Protein AF-A0A922M300-F1 (afdb_monomer)

Mean predicted aligned error: 10.82 Å

Sequence (251 aa):
MLSLMLELRGGGAGGGAGGEAYGALLPCVVAPALWERPANVRPLVRLLCAFVAHRTQLVLDSGRLNAILGVFQKLIASKTNDHEGFYLMQTMLYKFGNMFGMYVERVLVPDLQRVGGALERRAAAAGCVRLLAHCPRMLSGDLAPLWPRLLQALISLFELPTDESTLPDDHFIEVDDTPGYQAQYAQLVCAKGAAGDPLAGIEDPVAFLATSLGSLASRAPGVLPQRLAALDEPHRQALQHYLNTYSVQIC

pLDDT: mean 79.65, std 16.47, range [34.91, 96.12]

Organism: Spodoptera exigua (NCBI:txid7107)

Structure (mmCIF, N/CA/C/O backbone):
data_AF-A0A922M300-F1
#
_entry.id   AF-A0A922M300-F1
#
loop_
_atom_site.group_PDB
_atom_site.id
_atom_site.type_symbol
_atom_site.label_atom_id
_atom_site.label_alt_id
_atom_site.label_comp_id
_atom_site.label_asym_id
_atom_site.label_entity_id
_atom_site.label_seq_id
_atom_site.pdbx_PDB_ins_code
_atom_site.Cartn_x
_atom_site.Cartn_y
_atom_site.Cartn_z
_atom_site.occupancy
_atom_site.B_iso_or_equiv
_atom_site.auth_seq_id
_atom_site.auth_comp_id
_atom_site.auth_asym_id
_atom_site.auth_atom_id
_atom_site.pdbx_PDB_model_num
ATOM 1 N N . MET A 1 1 ? 6.961 -0.268 -29.586 1.00 52.94 1 MET A N 1
ATOM 2 C CA . MET A 1 1 ? 6.851 -1.379 -30.561 1.00 52.94 1 MET A CA 1
ATOM 3 C C . MET A 1 1 ? 7.010 -2.744 -29.889 1.00 52.94 1 MET A C 1
ATOM 5 O O . MET A 1 1 ? 6.160 -3.593 -30.100 1.00 52.94 1 MET A O 1
ATOM 9 N N . LEU A 1 2 ? 8.013 -2.940 -29.021 1.00 50.44 2 LEU A N 1
ATOM 10 C CA . LEU A 1 2 ? 8.214 -4.201 -28.282 1.00 50.44 2 LEU A CA 1
ATOM 11 C C . LEU A 1 2 ? 7.091 -4.536 -27.277 1.00 50.44 2 LEU A C 1
ATOM 13 O O . LEU A 1 2 ? 6.656 -5.681 -27.223 1.00 50.44 2 LEU A O 1
ATOM 17 N N . SER A 1 3 ? 6.568 -3.545 -26.546 1.00 53.94 3 SER A N 1
ATOM 18 C CA . SER A 1 3 ? 5.405 -3.728 -25.656 1.00 53.94 3 SER A CA 1
ATOM 19 C C . SER A 1 3 ? 4.155 -4.183 -26.419 1.00 53.94 3 SER A C 1
ATOM 21 O O . SER A 1 3 ? 3.521 -5.162 -26.043 1.00 53.94 3 SER A O 1
ATOM 23 N N . LEU A 1 4 ? 3.871 -3.535 -27.553 1.00 56.47 4 LEU A N 1
ATOM 24 C CA . LEU A 1 4 ? 2.751 -3.868 -28.435 1.00 56.47 4 LEU A CA 1
ATOM 25 C C . LEU A 1 4 ? 2.875 -5.291 -29.013 1.00 56.47 4 LEU A C 1
ATOM 27 O O . LEU A 1 4 ? 1.884 -6.001 -29.129 1.00 56.47 4 LEU A O 1
ATOM 31 N N . MET A 1 5 ? 4.089 -5.739 -29.352 1.00 57.31 5 MET A N 1
ATOM 32 C CA . MET A 1 5 ? 4.309 -7.110 -29.833 1.00 57.31 5 MET A CA 1
ATOM 33 C C . MET A 1 5 ? 4.126 -8.171 -28.739 1.00 57.31 5 MET A C 1
ATOM 35 O O . MET A 1 5 ? 3.664 -9.272 -29.038 1.00 57.31 5 MET A O 1
ATOM 39 N N . LEU A 1 6 ? 4.442 -7.850 -27.479 1.00 58.12 6 LEU A N 1
ATOM 40 C CA . LEU A 1 6 ? 4.139 -8.717 -26.336 1.00 58.12 6 LEU A CA 1
ATOM 41 C C . LEU A 1 6 ? 2.630 -8.787 -26.057 1.00 58.12 6 LEU A C 1
ATOM 43 O O . LEU A 1 6 ? 2.115 -9.880 -25.828 1.00 58.12 6 LEU A O 1
ATOM 47 N N . GLU A 1 7 ? 1.922 -7.659 -26.141 1.00 58.16 7 GLU A N 1
ATOM 48 C CA . GLU A 1 7 ? 0.460 -7.576 -25.987 1.00 58.16 7 GLU A CA 1
ATOM 49 C C . GLU A 1 7 ? -0.273 -8.365 -27.087 1.00 58.16 7 GLU A C 1
ATOM 51 O O . GLU A 1 7 ? -1.098 -9.229 -26.793 1.00 58.16 7 GLU A O 1
ATOM 56 N N . LEU A 1 8 ? 0.096 -8.162 -28.358 1.00 52.97 8 LEU A N 1
ATOM 57 C CA . LEU A 1 8 ? -0.515 -8.850 -29.504 1.00 52.97 8 LEU A CA 1
ATOM 58 C C . LEU A 1 8 ? -0.274 -10.369 -29.501 1.00 52.97 8 LEU A C 1
ATOM 60 O 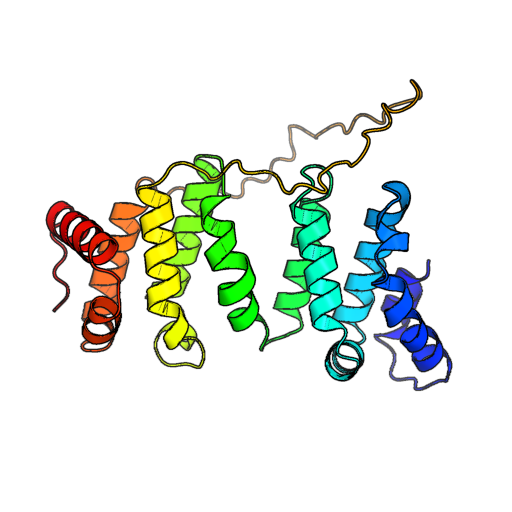O . LEU A 1 8 ? -1.064 -11.117 -30.074 1.00 52.97 8 LEU A O 1
ATOM 64 N N . ARG A 1 9 ? 0.793 -10.847 -28.847 1.00 54.56 9 ARG A N 1
ATOM 65 C CA . ARG A 1 9 ? 1.145 -12.277 -28.790 1.00 54.56 9 ARG A CA 1
ATOM 66 C C . ARG A 1 9 ? 0.828 -12.947 -27.451 1.00 54.56 9 ARG A C 1
ATOM 68 O O . ARG A 1 9 ? 1.029 -14.150 -27.313 1.00 54.56 9 ARG A O 1
ATOM 75 N N . GLY A 1 10 ? 0.320 -12.199 -26.473 1.00 49.19 10 GLY A N 1
ATOM 76 C CA . GLY A 1 10 ? -0.219 -12.737 -25.223 1.00 49.19 10 GLY A CA 1
ATOM 77 C C . GLY A 1 10 ? -1.622 -13.338 -25.371 1.00 49.19 10 GLY A C 1
ATOM 78 O O . GLY A 1 10 ? -1.980 -14.214 -24.593 1.00 49.19 10 GLY A O 1
ATOM 79 N N . GLY A 1 11 ? -2.386 -12.912 -26.385 1.00 44.03 11 GLY A N 1
ATOM 80 C CA . GLY A 1 11 ? -3.731 -13.429 -26.680 1.00 44.03 11 GLY A CA 1
ATOM 81 C C . GLY A 1 11 ? -3.780 -14.646 -27.613 1.00 44.03 11 GLY A C 1
ATOM 82 O O . GLY A 1 11 ? -4.834 -15.256 -27.761 1.00 44.03 11 GLY A O 1
ATOM 83 N N . GLY A 1 12 ? -2.663 -15.015 -28.247 1.00 39.47 12 GLY A N 1
ATOM 84 C CA . GLY A 1 12 ? -2.594 -16.137 -29.183 1.00 39.47 12 GLY A CA 1
ATOM 85 C C . GLY A 1 12 ? -1.926 -17.356 -28.560 1.00 39.47 12 GLY A C 1
ATOM 86 O O . GLY A 1 12 ? -0.728 -17.327 -28.281 1.00 39.47 12 GLY A O 1
ATOM 87 N N . ALA A 1 13 ? -2.682 -18.443 -28.397 1.00 41.72 13 ALA A N 1
ATOM 88 C CA . ALA A 1 13 ? -2.146 -19.780 -28.163 1.00 41.72 13 ALA A CA 1
ATOM 89 C C . ALA A 1 13 ? -1.242 -20.180 -29.346 1.00 41.72 13 ALA A C 1
ATOM 91 O O . ALA A 1 13 ? -1.697 -20.697 -30.360 1.00 41.72 13 ALA A O 1
ATOM 92 N N . GLY A 1 14 ? 0.046 -19.866 -29.244 1.00 39.09 14 GLY A N 1
ATOM 93 C CA . GLY A 1 14 ? 1.037 -20.133 -30.277 1.00 39.09 14 GLY A CA 1
ATOM 94 C C . GLY A 1 14 ? 2.426 -20.157 -29.666 1.00 39.09 14 GLY A C 1
ATOM 95 O O . GLY A 1 14 ? 3.149 -19.159 -29.714 1.00 39.09 14 GLY A O 1
ATOM 96 N N . GLY A 1 15 ? 2.774 -21.295 -29.061 1.00 45.69 15 GLY A N 1
ATOM 97 C CA . GLY A 1 15 ? 4.131 -21.596 -28.620 1.00 45.69 15 GLY A CA 1
ATOM 98 C C . GLY A 1 15 ? 5.094 -21.496 -29.800 1.00 45.69 15 GLY A C 1
ATOM 99 O O . GLY A 1 15 ? 4.942 -22.181 -30.806 1.00 45.69 15 GLY A O 1
ATOM 100 N N . GLY A 1 16 ? 6.063 -20.595 -29.699 1.00 39.44 16 GLY A N 1
ATOM 101 C CA . GLY A 1 16 ? 7.100 -20.416 -30.703 1.00 39.44 16 GLY A CA 1
ATOM 102 C C . GLY A 1 16 ? 8.255 -19.635 -30.100 1.00 39.44 16 GLY A C 1
ATOM 103 O O . GLY A 1 16 ? 8.020 -18.673 -29.369 1.00 39.44 16 GLY A O 1
ATOM 104 N N . ALA A 1 17 ? 9.478 -20.053 -30.428 1.00 46.59 17 ALA A N 1
ATOM 105 C CA . ALA A 1 17 ? 10.785 -19.616 -29.915 1.00 46.59 17 ALA A CA 1
ATOM 106 C C . ALA A 1 17 ? 10.980 -18.101 -29.653 1.00 46.59 17 ALA A C 1
ATOM 108 O O . ALA A 1 17 ? 11.825 -17.710 -28.854 1.00 46.59 17 ALA A O 1
ATOM 109 N N . GLY A 1 18 ? 10.170 -17.225 -30.258 1.00 47.56 18 GLY A N 1
ATOM 110 C CA . GLY A 1 18 ? 10.143 -15.798 -29.927 1.00 47.56 18 GLY A CA 1
ATOM 111 C C . GLY A 1 18 ? 9.709 -15.498 -28.484 1.00 47.56 18 GLY A C 1
ATOM 112 O O . GLY A 1 18 ? 10.220 -14.559 -27.886 1.00 47.56 18 GLY A O 1
ATOM 113 N N . GLY A 1 19 ? 8.812 -16.294 -27.889 1.00 54.34 19 GLY A N 1
ATOM 114 C CA . GLY A 1 19 ? 8.364 -16.100 -26.502 1.00 54.34 19 GLY A CA 1
ATOM 115 C C . GLY A 1 19 ? 9.483 -16.266 -25.467 1.00 54.34 19 GLY A C 1
ATOM 116 O O . GLY A 1 19 ? 9.525 -15.506 -24.500 1.00 54.34 19 GLY A O 1
ATOM 117 N N . GLU A 1 20 ? 10.404 -17.200 -25.709 1.00 59.34 20 GLU A N 1
ATOM 118 C CA . GLU A 1 20 ? 11.588 -17.442 -24.873 1.00 59.34 20 GLU A CA 1
ATOM 119 C C . GLU A 1 20 ? 12.662 -16.368 -25.087 1.00 59.34 20 GLU A C 1
ATOM 121 O O . GLU A 1 20 ? 13.233 -15.869 -24.117 1.00 59.34 20 GLU A O 1
ATOM 126 N N . ALA A 1 21 ? 12.865 -15.926 -26.335 1.00 65.69 21 ALA A N 1
ATOM 127 C CA . ALA A 1 21 ? 13.803 -14.849 -26.660 1.00 65.69 21 ALA A CA 1
ATOM 128 C C . ALA A 1 21 ? 13.445 -13.524 -25.959 1.00 65.69 21 ALA A C 1
ATOM 130 O O . ALA A 1 21 ? 14.326 -12.835 -25.449 1.00 65.69 21 ALA A O 1
ATOM 131 N N . TYR A 1 22 ? 12.153 -13.181 -25.866 1.00 65.25 22 TYR A N 1
ATOM 132 C CA . TYR A 1 22 ? 11.712 -12.019 -25.084 1.00 65.25 22 TYR A CA 1
ATOM 133 C C . TYR A 1 22 ? 11.829 -12.248 -23.572 1.00 65.25 22 TYR A C 1
ATOM 135 O O . TYR A 1 22 ? 12.109 -11.303 -22.839 1.00 65.25 22 TYR A O 1
ATOM 143 N N . GLY A 1 23 ? 11.670 -13.488 -23.099 1.00 70.75 23 GLY A N 1
ATOM 144 C CA . GLY A 1 23 ? 11.914 -13.854 -21.701 1.00 70.75 23 GLY A CA 1
ATOM 145 C C . GLY A 1 23 ? 13.342 -13.542 -21.241 1.00 70.75 23 GLY A C 1
ATOM 146 O O . GLY A 1 23 ? 13.536 -13.037 -20.135 1.00 70.75 23 GLY A O 1
ATOM 147 N N . ALA A 1 24 ? 14.328 -13.737 -22.122 1.00 79.75 24 ALA A N 1
ATOM 148 C CA . ALA A 1 24 ? 15.734 -13.422 -21.859 1.00 79.75 24 ALA A CA 1
ATOM 149 C C . ALA A 1 24 ? 16.018 -11.920 -21.666 1.00 79.75 24 ALA A C 1
ATOM 151 O O . ALA A 1 24 ? 17.060 -11.562 -21.121 1.00 79.75 24 ALA A O 1
ATOM 152 N N . LEU A 1 25 ? 15.101 -11.031 -22.068 1.00 83.12 25 LEU A N 1
ATOM 153 C CA . LEU A 1 25 ? 15.260 -9.586 -21.885 1.00 83.12 25 LEU A CA 1
ATOM 154 C C . LEU A 1 25 ? 14.896 -9.122 -20.473 1.00 83.12 25 LEU A C 1
ATOM 156 O O . LEU A 1 25 ? 15.344 -8.053 -20.062 1.00 83.12 25 LEU A O 1
ATOM 160 N N . LEU A 1 26 ? 14.106 -9.894 -19.718 1.00 84.00 26 LEU A N 1
ATOM 161 C CA . LEU A 1 26 ? 13.618 -9.475 -18.402 1.00 84.00 26 LEU A CA 1
ATOM 162 C C . LEU A 1 26 ? 14.753 -9.087 -17.427 1.00 84.00 26 LEU A C 1
ATOM 164 O O . LEU A 1 26 ? 14.642 -8.023 -16.817 1.00 84.00 26 LEU A O 1
ATOM 168 N N . PRO A 1 27 ? 15.862 -9.852 -17.302 1.00 85.19 27 PRO A N 1
ATOM 169 C CA . PRO A 1 27 ? 17.017 -9.448 -16.497 1.00 85.19 27 PRO A CA 1
ATOM 170 C C . PRO A 1 27 ? 17.607 -8.092 -16.887 1.00 85.19 27 PRO A C 1
ATOM 172 O O . PRO A 1 27 ? 18.021 -7.334 -16.015 1.00 85.19 27 PRO A O 1
ATOM 175 N N . CYS A 1 28 ? 17.642 -7.783 -18.184 1.00 85.94 28 CYS A N 1
ATOM 176 C CA . CYS A 1 28 ? 18.169 -6.520 -18.684 1.00 85.94 28 CYS A CA 1
ATOM 177 C C . CYS A 1 28 ? 17.209 -5.369 -18.381 1.00 85.94 28 CYS A C 1
ATOM 179 O O . CYS A 1 28 ? 17.656 -4.319 -17.942 1.00 85.94 28 CYS A O 1
ATOM 181 N N . VAL A 1 29 ? 15.899 -5.569 -18.557 1.00 86.75 29 VAL A N 1
ATOM 182 C CA . VAL A 1 29 ? 14.873 -4.530 -18.350 1.00 86.75 29 VAL A CA 1
ATOM 183 C C . VAL A 1 29 ? 14.845 -4.022 -16.906 1.00 86.75 29 VAL A C 1
ATOM 185 O O . VAL A 1 29 ? 14.597 -2.841 -16.681 1.00 86.75 29 VAL A O 1
ATOM 188 N N . VAL A 1 30 ? 15.133 -4.880 -15.924 1.00 87.25 30 VAL A N 1
ATOM 189 C CA . VAL A 1 30 ? 15.193 -4.487 -14.503 1.00 87.25 30 VAL A CA 1
ATOM 190 C C . VAL A 1 30 ? 16.578 -3.997 -14.058 1.00 87.25 30 VAL A C 1
ATOM 192 O O . VAL A 1 30 ? 16.765 -3.695 -12.882 1.00 87.25 30 VAL A O 1
ATOM 195 N N . ALA A 1 31 ? 17.565 -3.935 -14.957 1.00 87.56 31 ALA A N 1
ATOM 196 C CA . ALA A 1 31 ? 18.914 -3.501 -14.611 1.00 87.56 31 ALA A CA 1
ATOM 197 C C . ALA A 1 31 ? 18.940 -1.989 -14.310 1.00 87.56 31 ALA A C 1
ATOM 199 O O . ALA A 1 31 ? 18.502 -1.214 -15.166 1.00 87.56 31 ALA A O 1
ATOM 200 N N . PRO A 1 32 ? 19.502 -1.542 -13.166 1.00 84.69 32 PRO A N 1
ATOM 201 C CA . PRO A 1 32 ? 19.464 -0.136 -12.743 1.00 84.69 32 PRO A CA 1
ATOM 202 C C . PRO A 1 32 ? 19.951 0.856 -13.806 1.00 84.69 32 PRO A C 1
ATOM 204 O O . PRO A 1 32 ? 19.317 1.883 -14.022 1.00 84.69 32 PRO A O 1
ATOM 207 N N . ALA A 1 33 ? 20.995 0.487 -14.556 1.00 86.19 33 ALA A N 1
ATOM 208 C CA . ALA A 1 33 ? 21.595 1.317 -15.601 1.00 86.19 33 ALA A CA 1
ATOM 209 C C . ALA A 1 33 ? 20.607 1.787 -16.688 1.00 86.19 33 ALA A C 1
ATOM 211 O O . ALA A 1 33 ? 20.797 2.848 -17.281 1.00 86.19 33 ALA A O 1
ATOM 212 N N . LEU A 1 34 ? 19.543 1.023 -16.970 1.00 85.50 34 LEU A N 1
ATOM 213 C CA . LEU A 1 34 ? 18.539 1.422 -17.963 1.00 85.50 34 LEU A CA 1
ATOM 214 C C . LEU A 1 34 ? 17.586 2.512 -17.455 1.00 85.50 34 LEU A C 1
ATOM 216 O O . LEU A 1 34 ? 16.996 3.222 -18.274 1.00 85.50 34 LEU A O 1
ATOM 220 N N . TRP A 1 35 ? 17.474 2.658 -16.133 1.00 86.81 35 TRP A N 1
ATOM 221 C CA . TRP A 1 35 ? 16.559 3.565 -15.437 1.00 86.81 35 TRP A CA 1
ATOM 222 C C . TRP A 1 35 ? 17.196 4.909 -15.068 1.00 86.81 35 TRP A C 1
ATOM 224 O O . TRP A 1 35 ? 16.547 5.723 -14.421 1.00 86.81 35 TRP A O 1
ATOM 234 N N . GLU A 1 36 ? 18.442 5.160 -15.479 1.00 84.44 36 GLU A N 1
ATOM 235 C CA . GLU A 1 36 ? 19.113 6.450 -15.250 1.00 84.44 36 GLU A CA 1
ATOM 236 C C . GLU A 1 36 ? 18.685 7.541 -16.236 1.00 84.44 36 GLU A C 1
ATOM 238 O O . GLU A 1 36 ? 18.828 8.726 -15.962 1.00 84.44 36 GLU A O 1
ATOM 243 N N . ARG A 1 37 ? 18.162 7.167 -17.412 1.00 83.81 37 ARG A N 1
ATOM 244 C CA . ARG A 1 37 ? 17.763 8.142 -18.439 1.00 83.81 37 ARG A CA 1
ATOM 245 C C . ARG A 1 37 ? 16.251 8.392 -18.366 1.00 83.81 37 ARG A C 1
ATOM 247 O O . ARG A 1 37 ? 15.504 7.452 -18.647 1.00 83.81 37 ARG A O 1
ATOM 254 N N . PRO A 1 38 ? 15.778 9.631 -18.116 1.00 82.06 38 PRO A N 1
ATOM 255 C CA . PRO A 1 38 ? 14.344 9.936 -18.032 1.00 82.06 38 PRO A CA 1
ATOM 256 C C . PRO A 1 38 ? 13.553 9.495 -19.275 1.00 82.06 38 PRO A C 1
ATOM 258 O O . PRO A 1 38 ? 12.474 8.918 -19.167 1.00 82.06 38 PRO A O 1
ATOM 261 N N . ALA A 1 39 ? 14.134 9.658 -20.470 1.00 84.06 39 ALA A N 1
ATOM 262 C CA . ALA A 1 39 ? 13.518 9.250 -21.738 1.00 84.06 39 ALA A CA 1
ATOM 263 C C . ALA A 1 39 ? 13.211 7.740 -21.835 1.00 84.06 39 ALA A C 1
ATOM 265 O O . ALA A 1 39 ? 12.358 7.326 -22.624 1.00 84.06 39 ALA A O 1
ATOM 266 N N . ASN A 1 40 ? 13.888 6.909 -21.038 1.00 86.88 40 ASN A N 1
ATOM 267 C CA . ASN A 1 40 ? 13.665 5.468 -21.017 1.00 86.88 40 ASN A CA 1
ATOM 268 C C . ASN A 1 40 ? 12.514 5.057 -20.090 1.00 86.88 40 ASN A C 1
ATOM 270 O O . ASN A 1 40 ? 11.954 3.980 -20.291 1.00 86.88 40 ASN A O 1
ATOM 274 N N . VAL A 1 41 ? 12.148 5.886 -19.105 1.00 87.69 41 VAL A N 1
ATOM 275 C CA . VAL A 1 41 ? 11.253 5.510 -18.000 1.00 87.69 41 VAL A CA 1
ATOM 276 C C . VAL A 1 41 ? 9.910 4.998 -18.518 1.00 87.69 41 VAL A C 1
ATOM 278 O O . VAL A 1 41 ? 9.594 3.820 -18.363 1.00 87.69 41 VAL A O 1
ATOM 281 N N . ARG A 1 42 ? 9.144 5.833 -19.227 1.00 87.19 42 ARG A N 1
ATOM 282 C CA . ARG A 1 42 ? 7.812 5.461 -19.733 1.00 87.19 42 ARG A CA 1
ATOM 283 C C . ARG A 1 42 ? 7.828 4.232 -20.664 1.00 87.19 42 ARG A C 1
ATOM 285 O O . ARG A 1 42 ? 7.010 3.328 -20.475 1.00 87.19 42 ARG A O 1
ATOM 292 N N . PRO A 1 43 ? 8.721 4.126 -21.670 1.00 87.12 43 PRO A N 1
ATOM 293 C CA . PRO A 1 43 ? 8.819 2.919 -22.494 1.00 87.12 43 PRO A CA 1
ATOM 294 C C . PRO A 1 43 ? 9.146 1.644 -21.704 1.00 87.12 43 PRO A C 1
ATOM 296 O O . PRO A 1 43 ? 8.558 0.595 -21.986 1.00 87.12 43 PRO A O 1
ATOM 299 N N . LEU A 1 44 ? 10.056 1.723 -20.727 1.00 90.19 44 LEU A N 1
ATOM 300 C CA . LEU A 1 44 ? 10.450 0.581 -19.899 1.00 90.19 44 LEU A CA 1
ATOM 301 C C . LEU A 1 44 ? 9.334 0.157 -18.948 1.00 90.19 44 LEU A C 1
ATOM 303 O O . LEU A 1 44 ? 9.073 -1.038 -18.839 1.00 90.19 44 LEU A O 1
ATOM 307 N N . VAL A 1 45 ? 8.621 1.104 -18.336 1.00 92.38 45 VAL A N 1
ATOM 308 C CA . VAL A 1 45 ? 7.453 0.821 -17.485 1.00 92.38 45 VAL A CA 1
ATOM 309 C C . VAL A 1 45 ? 6.392 0.084 -18.285 1.00 92.38 45 VAL A C 1
ATOM 311 O O . VAL A 1 45 ? 5.940 -0.982 -17.876 1.00 92.38 45 VAL A O 1
ATOM 314 N N . ARG A 1 46 ? 6.052 0.573 -19.483 1.00 89.19 46 ARG A N 1
ATOM 315 C CA . ARG A 1 46 ? 5.087 -0.108 -20.360 1.00 89.19 46 ARG A CA 1
ATOM 316 C C . ARG A 1 46 ? 5.529 -1.521 -20.725 1.00 89.19 46 ARG A C 1
ATOM 318 O O . ARG A 1 46 ? 4.702 -2.429 -20.757 1.00 89.19 46 ARG A O 1
ATOM 325 N N . LEU A 1 47 ? 6.817 -1.718 -21.004 1.00 88.44 47 LEU A N 1
ATOM 326 C CA . LEU A 1 47 ? 7.368 -3.040 -21.291 1.00 88.44 47 LEU A CA 1
ATOM 327 C C . LEU A 1 47 ? 7.285 -3.963 -20.067 1.00 88.44 47 LEU A C 1
ATOM 329 O O . LEU A 1 47 ? 6.882 -5.118 -20.197 1.00 88.44 47 LEU A O 1
ATOM 333 N N . LEU A 1 48 ? 7.614 -3.456 -18.881 1.00 90.44 48 LEU A N 1
ATOM 334 C CA . LEU A 1 48 ? 7.575 -4.211 -17.633 1.00 90.44 48 LEU A CA 1
ATOM 335 C C . LEU A 1 48 ? 6.140 -4.590 -17.247 1.00 90.44 48 LEU A C 1
ATOM 337 O O . LEU A 1 48 ? 5.882 -5.747 -16.917 1.00 90.44 48 LEU A O 1
ATOM 341 N N . CYS A 1 49 ? 5.185 -3.670 -17.404 1.00 89.81 49 CYS A N 1
ATOM 342 C CA . CYS A 1 49 ? 3.757 -3.955 -17.269 1.00 89.81 49 CYS A CA 1
ATOM 343 C C . CYS A 1 49 ? 3.301 -5.035 -18.259 1.00 89.81 49 CYS A C 1
ATOM 345 O O . CYS A 1 49 ? 2.555 -5.934 -17.875 1.00 89.81 49 CYS A O 1
ATOM 347 N N . ALA A 1 50 ? 3.780 -5.013 -19.509 1.00 86.94 50 ALA A N 1
ATOM 348 C CA . ALA A 1 50 ? 3.459 -6.052 -20.486 1.00 86.94 50 ALA A CA 1
ATOM 349 C C . ALA A 1 50 ? 3.989 -7.435 -20.058 1.00 86.94 50 ALA A C 1
ATOM 351 O O . ALA A 1 50 ? 3.258 -8.421 -20.189 1.00 86.94 50 ALA A O 1
ATOM 352 N N . PHE A 1 51 ? 5.200 -7.512 -19.488 1.00 88.50 51 PHE A N 1
ATOM 353 C CA . PHE A 1 51 ? 5.733 -8.745 -18.893 1.00 88.50 51 PHE A CA 1
ATOM 354 C C . PHE A 1 51 ? 4.876 -9.232 -17.721 1.00 88.50 51 PHE A C 1
ATOM 356 O O . PHE A 1 51 ? 4.474 -10.393 -17.703 1.00 88.50 51 PHE A O 1
ATOM 363 N N . VAL A 1 52 ? 4.535 -8.352 -16.779 1.00 89.50 52 VAL A N 1
ATOM 364 C CA . VAL A 1 52 ? 3.676 -8.690 -15.631 1.00 89.50 52 VAL A CA 1
ATOM 365 C C . VAL A 1 52 ? 2.301 -9.189 -16.095 1.00 89.50 52 VAL A C 1
ATOM 367 O O . VAL A 1 52 ? 1.789 -10.181 -15.571 1.00 89.50 52 VAL A O 1
ATOM 370 N N . ALA A 1 53 ? 1.722 -8.547 -17.111 1.00 87.62 53 ALA A N 1
ATOM 371 C CA . ALA A 1 53 ? 0.376 -8.836 -17.590 1.00 87.62 53 ALA A CA 1
ATOM 372 C C . ALA A 1 53 ? 0.253 -10.109 -18.440 1.00 87.62 53 ALA A C 1
ATOM 374 O O . ALA A 1 53 ? -0.783 -10.772 -18.354 1.00 87.62 53 ALA A O 1
ATOM 375 N N . HIS A 1 54 ? 1.273 -10.438 -19.241 1.00 85.19 54 HIS A N 1
ATOM 376 C CA . HIS A 1 54 ? 1.211 -11.510 -20.250 1.00 85.19 54 HIS A CA 1
ATOM 377 C C . HIS A 1 54 ? 2.216 -12.649 -20.018 1.00 85.19 54 HIS A C 1
ATOM 379 O O . HIS A 1 54 ? 2.173 -13.668 -20.714 1.00 85.19 54 HIS A O 1
ATOM 385 N N . ARG A 1 55 ? 3.155 -12.486 -19.081 1.00 83.94 55 ARG A N 1
ATOM 386 C CA . ARG A 1 55 ? 4.219 -13.451 -18.748 1.00 83.94 55 ARG A CA 1
ATOM 387 C C . ARG A 1 55 ? 4.382 -13.591 -17.231 1.00 83.94 55 ARG A C 1
ATOM 389 O O . ARG A 1 55 ? 5.488 -13.727 -16.721 1.00 83.94 55 ARG A O 1
ATOM 396 N N . THR A 1 56 ? 3.259 -13.599 -16.518 1.00 83.38 56 THR A N 1
ATOM 397 C CA . THR A 1 56 ? 3.172 -13.669 -15.052 1.00 83.38 56 THR A CA 1
ATOM 398 C C . THR A 1 56 ? 3.996 -14.821 -14.462 1.00 83.38 56 THR A C 1
ATOM 400 O O . THR A 1 56 ? 4.778 -14.584 -13.550 1.00 83.38 56 THR A O 1
ATOM 403 N N . GLN A 1 57 ? 3.892 -16.037 -15.017 1.00 83.19 57 GLN A N 1
ATOM 404 C CA . GLN A 1 57 ? 4.644 -17.214 -14.542 1.00 83.19 57 GLN A CA 1
ATOM 405 C C . GLN A 1 57 ? 6.162 -17.022 -14.677 1.00 83.19 57 GLN A C 1
ATOM 407 O O . GLN A 1 57 ? 6.894 -17.212 -13.716 1.00 83.19 57 GLN A O 1
ATOM 412 N N . LEU A 1 58 ? 6.628 -16.504 -15.820 1.00 85.19 58 LEU A N 1
ATOM 413 C CA . LEU A 1 58 ? 8.048 -16.211 -16.035 1.00 85.19 58 LEU A CA 1
ATOM 414 C C . LEU A 1 58 ? 8.578 -15.194 -15.017 1.00 85.19 58 LEU A C 1
ATOM 416 O O . LEU A 1 58 ? 9.677 -15.357 -14.497 1.00 85.19 58 LEU A O 1
ATOM 420 N N . VAL A 1 59 ? 7.807 -14.147 -14.706 1.00 85.12 59 VAL A N 1
ATOM 421 C CA . VAL A 1 59 ? 8.217 -13.141 -13.713 1.00 85.12 59 VAL A CA 1
ATOM 422 C C . VAL A 1 59 ? 8.354 -13.759 -12.318 1.00 85.12 59 VAL A C 1
ATOM 424 O O . VAL A 1 59 ? 9.327 -13.456 -11.628 1.00 85.12 59 VAL A O 1
ATOM 427 N N . LEU A 1 60 ? 7.431 -14.642 -11.926 1.00 85.00 60 LEU A N 1
ATOM 428 C CA . LEU A 1 60 ? 7.470 -15.328 -10.632 1.00 85.00 60 LEU A CA 1
ATOM 429 C C . LEU A 1 60 ? 8.645 -16.315 -10.547 1.00 85.00 60 LEU A C 1
ATOM 431 O O . LEU A 1 60 ? 9.428 -16.240 -9.601 1.00 85.00 60 LEU A O 1
ATOM 435 N N . ASP A 1 61 ? 8.830 -17.152 -11.567 1.00 85.50 61 ASP A N 1
ATOM 436 C CA . ASP A 1 61 ? 9.866 -18.194 -11.587 1.00 85.50 61 ASP A CA 1
ATOM 437 C C . ASP A 1 61 ? 11.278 -17.619 -11.755 1.00 85.50 61 ASP A C 1
ATOM 439 O O . ASP A 1 61 ? 12.258 -18.173 -11.264 1.00 85.50 61 ASP A O 1
ATOM 443 N N . SER A 1 62 ? 11.402 -16.466 -12.421 1.00 84.06 62 SER A N 1
ATOM 444 C CA . SER A 1 62 ? 12.696 -15.807 -12.641 1.00 84.06 62 SER A CA 1
ATOM 445 C C . SER A 1 62 ? 13.316 -15.195 -11.379 1.00 84.06 62 SER A C 1
ATOM 447 O O . SER A 1 62 ? 14.457 -14.730 -11.431 1.00 84.06 62 SER A O 1
ATOM 449 N N . GLY A 1 63 ? 12.569 -15.101 -10.271 1.00 82.50 63 GLY A N 1
ATOM 450 C CA . GLY A 1 63 ? 13.020 -14.445 -9.039 1.00 82.50 63 GLY A CA 1
ATOM 451 C C . GLY A 1 63 ? 13.240 -12.930 -9.171 1.00 82.50 63 GLY A C 1
ATOM 452 O O . GLY A 1 63 ? 13.814 -12.303 -8.282 1.00 82.50 63 GLY A O 1
ATOM 453 N N . ARG A 1 64 ? 12.789 -12.304 -10.270 1.00 85.31 64 ARG A N 1
ATOM 454 C CA . ARG A 1 64 ? 13.003 -10.871 -10.551 1.00 85.31 64 ARG A CA 1
ATOM 455 C C . ARG A 1 64 ? 12.009 -9.946 -9.860 1.00 85.31 64 ARG A C 1
ATOM 457 O O . ARG A 1 64 ? 12.124 -8.733 -10.001 1.00 85.31 64 ARG A O 1
ATOM 464 N N . LEU A 1 65 ? 11.077 -10.485 -9.080 1.00 85.38 65 LEU A N 1
ATOM 465 C CA . LEU A 1 65 ? 10.038 -9.696 -8.426 1.00 85.38 65 LEU A CA 1
ATOM 466 C C . LEU A 1 65 ? 10.605 -8.581 -7.539 1.00 85.38 65 LEU A C 1
ATOM 468 O O . LEU A 1 65 ? 10.181 -7.436 -7.650 1.00 85.38 65 LEU A O 1
ATOM 472 N N . ASN A 1 66 ? 11.623 -8.891 -6.734 1.00 85.31 66 ASN A N 1
ATOM 473 C CA . ASN A 1 66 ? 12.288 -7.902 -5.883 1.00 85.31 66 ASN A CA 1
ATOM 474 C C . ASN A 1 66 ? 12.972 -6.792 -6.696 1.00 85.31 66 ASN A C 1
ATOM 476 O O . ASN A 1 66 ? 12.976 -5.642 -6.274 1.00 85.31 66 ASN A O 1
ATOM 480 N N . ALA A 1 67 ? 13.499 -7.110 -7.882 1.00 88.44 67 ALA A N 1
ATOM 481 C CA . ALA A 1 67 ? 14.081 -6.105 -8.769 1.00 88.44 67 ALA A CA 1
ATOM 482 C C . ALA A 1 67 ? 13.001 -5.179 -9.354 1.00 88.44 67 ALA A C 1
ATOM 484 O O . ALA A 1 67 ? 13.206 -3.973 -9.427 1.00 88.44 67 ALA A O 1
ATOM 485 N N . ILE A 1 68 ? 11.827 -5.720 -9.702 1.00 89.81 68 ILE A N 1
ATOM 486 C CA . ILE A 1 68 ? 10.672 -4.922 -10.145 1.00 89.81 68 ILE A CA 1
ATOM 487 C C . ILE A 1 68 ? 10.176 -4.009 -9.015 1.00 89.81 68 ILE A C 1
ATOM 489 O O . ILE A 1 68 ? 9.849 -2.855 -9.268 1.00 89.81 68 ILE A O 1
ATOM 493 N N . LEU A 1 69 ? 10.170 -4.490 -7.769 1.00 86.62 69 LEU A N 1
ATOM 494 C CA . LEU A 1 69 ? 9.844 -3.657 -6.608 1.00 86.62 69 LEU A CA 1
ATOM 495 C C . LEU A 1 69 ? 10.886 -2.563 -6.373 1.00 86.62 69 LEU A C 1
ATOM 497 O O . LEU A 1 69 ? 10.510 -1.444 -6.053 1.00 86.62 69 LEU A O 1
ATOM 501 N N . GLY A 1 70 ? 12.172 -2.847 -6.588 1.00 87.50 70 GLY A N 1
ATOM 502 C CA . GLY A 1 70 ? 13.224 -1.828 -6.560 1.00 87.50 70 GLY A CA 1
ATOM 503 C C . GLY A 1 70 ? 13.026 -0.751 -7.630 1.00 87.50 70 GLY A C 1
ATOM 504 O O . GLY A 1 70 ? 13.156 0.435 -7.343 1.00 87.50 70 GLY A O 1
ATOM 505 N N . VAL A 1 71 ? 12.632 -1.146 -8.846 1.00 90.88 71 VAL A N 1
ATOM 506 C CA . VAL A 1 71 ? 12.239 -0.204 -9.908 1.00 90.88 71 VAL A CA 1
ATOM 507 C C . VAL A 1 71 ? 11.036 0.631 -9.473 1.00 90.88 71 VAL A C 1
ATOM 509 O O . VAL A 1 71 ? 11.072 1.848 -9.606 1.00 90.88 71 VAL A O 1
ATOM 512 N N . PHE A 1 72 ? 9.993 0.008 -8.920 1.00 90.56 72 PHE A N 1
ATOM 513 C CA . PHE A 1 72 ? 8.837 0.725 -8.384 1.00 90.56 72 PHE A CA 1
ATOM 514 C C . PHE A 1 72 ? 9.248 1.762 -7.328 1.00 90.56 72 PHE A C 1
ATOM 516 O O . PHE A 1 72 ? 8.853 2.916 -7.452 1.00 90.56 72 PHE A O 1
ATOM 523 N N . GLN A 1 73 ? 10.087 1.379 -6.359 1.00 87.25 73 GLN A N 1
ATOM 524 C CA . GLN A 1 73 ? 10.613 2.274 -5.321 1.00 87.25 73 GLN A CA 1
ATOM 525 C C . GLN A 1 73 ? 11.375 3.465 -5.925 1.00 87.25 73 GLN A C 1
ATOM 527 O O . GLN A 1 73 ? 11.123 4.608 -5.552 1.00 87.25 73 GLN A O 1
ATOM 532 N N . LYS A 1 74 ? 12.220 3.225 -6.939 1.00 86.81 74 LYS A N 1
ATOM 533 C CA . LYS A 1 74 ? 12.898 4.299 -7.689 1.00 86.81 74 LYS A CA 1
ATOM 534 C C . LYS A 1 74 ? 11.906 5.242 -8.383 1.00 86.81 74 LYS A C 1
ATOM 536 O O . LYS A 1 74 ? 12.137 6.445 -8.418 1.00 86.81 74 LYS A O 1
ATOM 541 N N . LEU A 1 75 ? 10.808 4.720 -8.935 1.00 88.12 75 LEU A N 1
ATOM 542 C CA . LEU A 1 75 ? 9.801 5.535 -9.624 1.00 88.12 75 LEU A CA 1
ATOM 543 C C . LEU A 1 75 ? 9.000 6.411 -8.661 1.00 88.12 75 LEU A C 1
ATOM 545 O O . LEU A 1 75 ? 8.803 7.583 -8.957 1.00 88.12 75 LEU A O 1
ATOM 549 N N . ILE A 1 76 ? 8.568 5.873 -7.516 1.00 85.12 76 ILE A N 1
ATOM 550 C CA . ILE A 1 76 ? 7.772 6.637 -6.539 1.00 85.12 76 ILE A CA 1
ATOM 551 C C . ILE A 1 76 ? 8.599 7.634 -5.724 1.00 85.12 76 ILE A C 1
ATOM 553 O O . ILE A 1 76 ? 8.035 8.581 -5.184 1.00 85.12 76 ILE A O 1
ATOM 557 N N . ALA A 1 77 ? 9.921 7.461 -5.656 1.00 83.38 77 ALA A N 1
ATOM 558 C CA . ALA A 1 77 ? 10.815 8.465 -5.084 1.00 83.38 77 ALA A CA 1
ATOM 559 C C . ALA A 1 77 ? 10.825 9.767 -5.914 1.00 83.38 77 ALA A C 1
ATOM 561 O O . ALA A 1 77 ? 11.069 10.848 -5.386 1.00 83.38 77 ALA A O 1
ATOM 562 N N . SER A 1 78 ? 10.495 9.688 -7.208 1.00 83.38 78 SER A N 1
ATOM 563 C CA . SER A 1 78 ? 10.491 10.822 -8.129 1.00 83.38 78 SER A CA 1
ATOM 564 C C . SER A 1 78 ? 9.068 11.312 -8.415 1.00 83.38 78 SER A C 1
ATOM 566 O O . SER A 1 78 ? 8.286 10.626 -9.0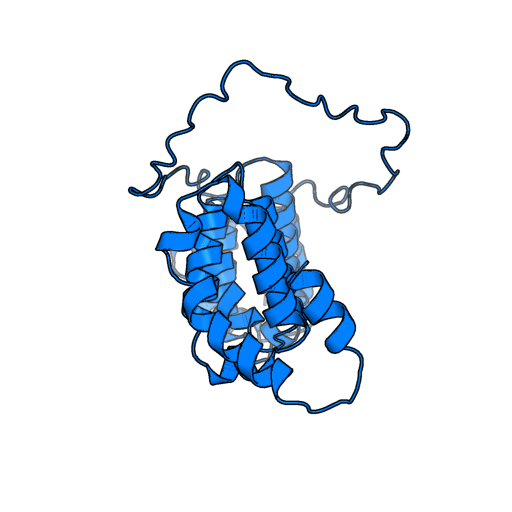70 1.00 83.38 78 SER A O 1
ATOM 568 N N . LYS A 1 79 ? 8.745 12.552 -8.020 1.00 78.94 79 LYS A N 1
ATOM 569 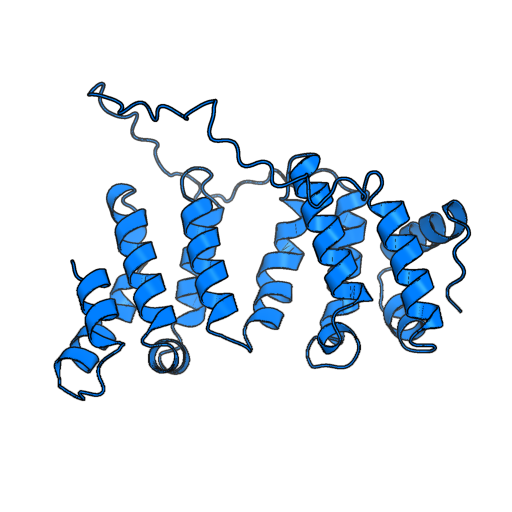C CA . LYS A 1 79 ? 7.425 13.177 -8.273 1.00 78.94 79 LYS A CA 1
ATOM 570 C C . LYS A 1 79 ? 7.028 13.232 -9.752 1.00 78.94 79 LYS A C 1
ATOM 572 O O . LYS A 1 79 ? 5.850 13.301 -10.066 1.00 78.94 79 LYS A O 1
ATOM 577 N N . THR A 1 80 ? 7.988 13.245 -10.674 1.00 82.94 80 THR A N 1
ATOM 578 C CA . THR A 1 80 ? 7.694 13.270 -12.115 1.00 82.94 80 THR A CA 1
ATOM 579 C C . THR A 1 80 ? 7.350 11.888 -12.663 1.00 82.94 80 THR A C 1
ATOM 581 O O . THR A 1 80 ? 6.672 11.795 -13.684 1.00 82.94 80 THR A O 1
ATOM 584 N N . ASN A 1 81 ? 7.778 10.817 -11.989 1.00 85.31 81 ASN A N 1
ATOM 585 C CA . ASN A 1 81 ? 7.629 9.432 -12.438 1.00 85.31 81 ASN A CA 1
ATOM 586 C C . ASN A 1 81 ? 6.706 8.590 -11.538 1.00 85.31 81 ASN A C 1
ATOM 588 O O . ASN A 1 81 ? 6.432 7.432 -11.860 1.00 85.31 81 ASN A O 1
ATOM 592 N N . ASP A 1 82 ? 6.196 9.152 -10.445 1.00 83.94 82 ASP A N 1
ATOM 593 C CA . ASP A 1 82 ? 5.335 8.480 -9.470 1.00 83.94 82 ASP A CA 1
ATOM 594 C C . ASP A 1 82 ? 4.105 7.812 -10.107 1.00 83.94 82 ASP A C 1
ATOM 596 O O . ASP A 1 82 ? 3.785 6.665 -9.796 1.00 83.94 82 ASP A O 1
ATOM 600 N N . HIS A 1 83 ? 3.470 8.469 -11.077 1.00 87.38 83 HIS A N 1
ATOM 601 C CA . HIS A 1 83 ? 2.330 7.959 -11.829 1.00 87.38 83 HIS A CA 1
ATOM 602 C C . HIS A 1 83 ? 2.667 6.673 -12.597 1.00 87.38 83 HIS A C 1
ATOM 604 O O . HIS A 1 83 ? 1.845 5.756 -12.661 1.00 87.38 83 HIS A O 1
ATOM 610 N N . GLU A 1 84 ? 3.884 6.567 -13.138 1.00 90.00 84 GLU A N 1
ATOM 611 C CA . GLU A 1 84 ? 4.378 5.347 -13.781 1.00 90.00 84 GLU A CA 1
ATOM 612 C C . GLU A 1 84 ? 4.636 4.245 -12.741 1.00 90.00 84 GLU A C 1
ATOM 614 O O . GLU A 1 84 ? 4.324 3.074 -12.977 1.00 90.00 84 GLU A O 1
ATOM 619 N N . GLY A 1 85 ? 5.147 4.618 -11.561 1.00 90.75 85 GLY A N 1
ATOM 620 C CA . GLY A 1 85 ? 5.298 3.719 -10.417 1.00 90.75 85 GLY A CA 1
ATOM 621 C C . GLY A 1 85 ? 3.958 3.126 -9.973 1.00 90.75 85 GLY A C 1
ATOM 622 O O . GLY A 1 85 ? 3.808 1.904 -9.895 1.00 90.75 85 GLY A O 1
ATOM 623 N N . PHE A 1 86 ? 2.943 3.963 -9.759 1.00 90.12 86 PHE A N 1
ATOM 624 C CA . PHE A 1 86 ? 1.600 3.509 -9.394 1.00 90.12 86 PHE A CA 1
ATOM 625 C C . PHE A 1 86 ? 0.953 2.649 -10.480 1.00 90.12 86 PHE A C 1
ATOM 627 O O . PHE A 1 86 ? 0.321 1.642 -10.156 1.00 90.12 86 PHE A O 1
ATOM 634 N N . TYR A 1 87 ? 1.151 2.979 -11.759 1.00 91.75 87 TYR A N 1
ATOM 635 C CA . TYR A 1 87 ? 0.666 2.158 -12.869 1.00 91.75 87 TYR A CA 1
ATOM 636 C C . TYR A 1 87 ? 1.288 0.751 -12.867 1.00 91.75 87 TYR A C 1
ATOM 638 O O . TYR A 1 87 ? 0.581 -0.255 -13.023 1.00 91.75 87 TYR A O 1
ATOM 646 N N . LEU A 1 88 ? 2.599 0.656 -12.624 1.00 92.31 88 LEU A N 1
ATOM 647 C CA . LEU A 1 88 ? 3.294 -0.621 -12.465 1.00 92.31 88 LEU A CA 1
ATOM 648 C C . LEU A 1 88 ? 2.749 -1.402 -11.263 1.00 92.31 88 LEU A C 1
ATOM 650 O O . LEU A 1 88 ? 2.370 -2.566 -11.411 1.00 92.31 88 LEU A O 1
ATOM 654 N N . MET A 1 89 ? 2.647 -0.761 -10.098 1.00 90.75 89 MET A N 1
ATOM 655 C CA . MET A 1 89 ? 2.157 -1.398 -8.873 1.00 90.75 89 MET A CA 1
ATOM 656 C C . MET A 1 89 ? 0.724 -1.916 -9.032 1.00 90.75 89 MET A C 1
ATOM 658 O O . MET A 1 89 ? 0.430 -3.053 -8.663 1.00 90.75 89 MET A O 1
ATOM 662 N N . GLN A 1 90 ? -0.163 -1.125 -9.639 1.00 89.50 90 GLN A N 1
ATOM 663 C CA . GLN A 1 90 ? -1.538 -1.530 -9.927 1.00 89.50 90 GLN A CA 1
ATOM 664 C C . GLN A 1 90 ? -1.574 -2.768 -10.830 1.00 89.50 90 GLN A C 1
ATOM 666 O O . GLN A 1 90 ? -2.310 -3.719 -10.554 1.00 89.50 90 GLN A O 1
ATOM 671 N N . THR A 1 91 ? -0.748 -2.787 -11.879 1.00 90.62 91 THR A N 1
ATOM 672 C CA . THR A 1 91 ? -0.641 -3.930 -12.795 1.00 90.62 91 THR A CA 1
ATOM 673 C C . THR A 1 91 ? -0.174 -5.186 -12.055 1.00 90.62 91 THR A C 1
ATOM 675 O O . THR A 1 91 ? -0.736 -6.266 -12.254 1.00 90.62 91 THR A O 1
ATOM 678 N N . MET A 1 92 ? 0.810 -5.052 -11.160 1.00 90.00 92 MET A N 1
ATOM 679 C CA . MET A 1 92 ? 1.301 -6.151 -10.324 1.00 90.00 92 MET A CA 1
ATOM 680 C C . MET A 1 92 ? 0.224 -6.673 -9.372 1.00 90.00 92 MET A C 1
ATOM 682 O O . MET A 1 92 ? -0.024 -7.875 -9.351 1.00 90.00 92 MET A O 1
ATOM 686 N N . LEU A 1 93 ? -0.460 -5.799 -8.631 1.00 89.19 93 LEU A N 1
ATOM 687 C CA . LEU A 1 93 ? -1.522 -6.199 -7.700 1.00 89.19 93 LEU A CA 1
ATOM 688 C C . LEU A 1 93 ? -2.686 -6.895 -8.405 1.00 89.19 93 LEU A C 1
ATOM 690 O O . LEU A 1 93 ? -3.227 -7.867 -7.885 1.00 89.19 93 LEU A O 1
ATOM 694 N N . TYR A 1 94 ? -3.053 -6.420 -9.595 1.00 89.06 94 TYR A N 1
ATOM 695 C CA . TYR A 1 94 ? -4.126 -7.021 -10.379 1.00 89.06 94 TYR A CA 1
ATOM 696 C C . TYR A 1 94 ? -3.763 -8.422 -10.891 1.00 89.06 94 TYR A C 1
ATOM 698 O O . TYR A 1 94 ? -4.625 -9.295 -10.976 1.00 89.06 94 TYR A O 1
ATOM 706 N N . LYS A 1 95 ? -2.493 -8.654 -11.245 1.00 87.38 95 LYS A N 1
ATOM 707 C CA . LYS A 1 95 ? -2.043 -9.920 -11.844 1.00 87.38 95 LYS A CA 1
ATOM 708 C C . LYS A 1 95 ? -1.562 -10.946 -10.825 1.00 87.38 95 LYS A C 1
ATOM 710 O O . LYS A 1 95 ? -1.729 -12.142 -11.049 1.00 87.38 95 LYS A O 1
ATOM 715 N N . PHE A 1 96 ? -0.992 -10.508 -9.709 1.00 85.50 96 PHE A N 1
ATOM 716 C CA . PHE A 1 96 ? -0.415 -11.383 -8.699 1.00 85.50 96 PHE A CA 1
ATOM 717 C C . PHE A 1 96 ? -1.300 -11.434 -7.443 1.00 85.50 96 PHE A C 1
ATOM 719 O O . PHE A 1 96 ? -1.138 -10.648 -6.511 1.00 85.50 96 PHE A O 1
ATOM 726 N N . GLY A 1 97 ? -2.214 -12.410 -7.370 1.00 75.06 97 GLY A N 1
ATOM 727 C CA . GLY A 1 97 ? -3.177 -12.530 -6.257 1.00 75.06 97 GLY A CA 1
ATOM 728 C C . GLY A 1 97 ? -2.561 -12.701 -4.854 1.00 75.06 97 GLY A C 1
ATOM 729 O O . GLY A 1 97 ? -3.185 -12.339 -3.850 1.00 75.06 97 GLY A O 1
ATOM 730 N N . ASN A 1 98 ? -1.317 -13.189 -4.783 1.00 75.75 98 ASN A N 1
ATOM 731 C CA . ASN A 1 98 ? -0.571 -13.388 -3.534 1.00 75.75 98 ASN A CA 1
ATOM 732 C C . ASN A 1 98 ? 0.328 -12.199 -3.157 1.00 75.75 98 ASN A C 1
ATOM 734 O O . ASN A 1 98 ? 0.914 -12.194 -2.080 1.00 75.75 98 ASN A O 1
ATOM 738 N N . MET A 1 99 ? 0.440 -11.173 -4.006 1.00 83.25 99 MET A N 1
ATOM 739 C CA . MET A 1 99 ? 1.318 -10.034 -3.722 1.00 83.25 99 MET A CA 1
ATOM 740 C C . MET A 1 99 ? 0.701 -8.981 -2.824 1.00 83.25 99 MET A C 1
ATOM 742 O O . MET A 1 99 ? 1.432 -8.152 -2.290 1.00 83.25 99 MET A O 1
ATOM 746 N N . PHE A 1 100 ? -0.617 -9.003 -2.632 1.00 86.12 100 PHE A N 1
ATOM 747 C CA . PHE A 1 100 ? -1.277 -7.986 -1.826 1.00 86.12 100 PHE A CA 1
ATOM 748 C C . PHE A 1 100 ? -0.737 -7.941 -0.387 1.00 86.12 100 PHE A C 1
ATOM 750 O O . PHE A 1 100 ? -0.518 -6.855 0.135 1.00 86.12 100 PHE A O 1
ATOM 757 N N . GLY A 1 101 ? -0.432 -9.088 0.231 1.00 88.44 101 GLY A N 1
ATOM 758 C CA . GLY A 1 101 ? 0.167 -9.106 1.571 1.00 88.44 101 GLY A CA 1
ATOM 759 C C . GLY A 1 101 ? 1.557 -8.484 1.619 1.00 88.44 101 GLY A C 1
ATOM 760 O O . GLY A 1 101 ? 1.822 -7.630 2.458 1.00 88.44 101 GLY A O 1
ATOM 761 N N . MET A 1 102 ? 2.406 -8.833 0.654 1.00 86.56 102 MET A N 1
ATOM 762 C CA . MET A 1 102 ? 3.737 -8.246 0.519 1.00 86.56 102 MET A CA 1
ATOM 763 C C . MET A 1 102 ? 3.664 -6.738 0.235 1.00 86.56 102 MET A C 1
ATOM 765 O O . MET A 1 102 ? 4.446 -5.979 0.794 1.00 86.56 102 MET A O 1
ATOM 769 N N . TYR A 1 103 ? 2.711 -6.284 -0.583 1.00 88.50 103 TYR A N 1
ATOM 770 C CA . TYR A 1 103 ? 2.459 -4.859 -0.804 1.00 88.50 103 TYR A CA 1
ATOM 771 C C . TYR A 1 103 ? 2.042 -4.152 0.484 1.00 88.50 103 TYR A C 1
ATOM 773 O O . TYR A 1 103 ? 2.614 -3.117 0.812 1.00 88.50 103 TYR A O 1
ATOM 781 N N . VAL A 1 104 ? 1.091 -4.716 1.236 1.00 90.31 104 VAL A N 1
ATOM 782 C CA . VAL A 1 104 ? 0.662 -4.131 2.512 1.00 90.31 104 VAL A CA 1
ATOM 783 C C . VAL A 1 104 ? 1.855 -4.004 3.459 1.00 90.31 104 VAL A C 1
ATOM 785 O O . VAL A 1 104 ? 2.070 -2.947 4.040 1.00 90.31 104 VAL A O 1
ATOM 788 N N . GLU A 1 105 ? 2.658 -5.058 3.578 1.00 89.44 105 GLU A N 1
ATOM 789 C CA . GLU A 1 105 ? 3.789 -5.108 4.502 1.00 89.44 105 GLU A CA 1
ATOM 790 C C . GLU A 1 105 ? 4.966 -4.208 4.092 1.00 89.44 105 GLU A C 1
ATOM 792 O O . GLU A 1 105 ? 5.575 -3.577 4.954 1.00 89.44 105 GLU A O 1
ATOM 797 N N . ARG A 1 106 ? 5.325 -4.187 2.803 1.00 85.69 106 ARG A N 1
ATOM 798 C CA . ARG A 1 106 ? 6.581 -3.593 2.306 1.00 85.69 106 ARG A CA 1
ATOM 799 C C . ARG A 1 106 ? 6.423 -2.243 1.631 1.00 85.69 106 ARG A C 1
ATOM 801 O O . ARG A 1 106 ? 7.433 -1.595 1.405 1.00 85.69 106 ARG A O 1
ATOM 808 N N . VAL A 1 107 ? 5.201 -1.855 1.289 1.00 86.75 107 VAL A N 1
ATOM 809 C CA . VAL A 1 107 ? 4.921 -0.605 0.577 1.00 86.75 107 VAL A CA 1
ATOM 810 C C . VAL A 1 107 ? 3.877 0.195 1.340 1.00 86.75 107 VAL A C 1
ATOM 812 O O . VAL A 1 107 ? 4.184 1.257 1.857 1.00 86.75 107 VAL A O 1
ATOM 815 N N . LEU A 1 108 ? 2.662 -0.336 1.518 1.00 90.56 108 LEU A N 1
ATOM 816 C CA . LEU A 1 108 ? 1.573 0.432 2.128 1.00 90.56 108 LEU A CA 1
ATOM 817 C C . LEU A 1 108 ? 1.910 0.892 3.550 1.00 90.56 108 LEU A C 1
ATOM 819 O O . LEU A 1 108 ? 1.778 2.070 3.835 1.00 90.56 108 LEU A O 1
ATOM 823 N N . VAL A 1 109 ? 2.322 -0.019 4.438 1.00 92.94 109 VAL A N 1
ATOM 824 C CA . VAL A 1 109 ? 2.648 0.308 5.837 1.00 92.94 109 VAL A CA 1
ATOM 825 C C . VAL A 1 109 ? 3.783 1.337 5.962 1.00 92.94 109 VAL A C 1
ATOM 827 O O . VAL A 1 109 ? 3.568 2.321 6.668 1.00 92.94 109 VAL A O 1
ATOM 830 N N . PRO A 1 110 ? 4.963 1.157 5.329 1.00 90.00 110 PRO A N 1
ATOM 831 C CA . PRO A 1 110 ? 6.046 2.135 5.445 1.00 90.00 110 PRO A CA 1
ATOM 832 C C . PRO A 1 110 ? 5.738 3.464 4.743 1.00 90.00 110 PRO A C 1
ATOM 834 O O . PRO A 1 110 ? 6.049 4.519 5.291 1.00 90.00 110 PRO A O 1
ATOM 837 N N . ASP A 1 111 ? 5.076 3.436 3.584 1.00 87.94 111 ASP A N 1
ATOM 838 C CA . ASP A 1 111 ? 4.865 4.643 2.777 1.00 87.94 111 ASP A CA 1
ATOM 839 C C . ASP A 1 111 ? 3.613 5.430 3.194 1.00 87.94 111 ASP A C 1
ATOM 841 O O . ASP A 1 111 ? 3.417 6.557 2.740 1.00 87.94 111 ASP A O 1
ATOM 845 N N . LEU A 1 112 ? 2.774 4.893 4.093 1.00 91.00 112 LEU A N 1
ATOM 846 C CA . LEU A 1 112 ? 1.549 5.565 4.538 1.00 91.00 112 LEU A CA 1
ATOM 847 C C . LEU A 1 112 ? 1.841 6.948 5.135 1.00 91.00 112 LEU A C 1
ATOM 849 O O . LEU A 1 112 ? 1.111 7.895 4.861 1.00 91.00 112 LEU A O 1
ATOM 853 N N . GLN A 1 113 ? 2.928 7.082 5.901 1.00 91.25 113 GLN A N 1
ATOM 854 C CA . GLN A 1 113 ? 3.352 8.355 6.501 1.00 91.25 113 GLN A CA 1
ATOM 855 C C . GLN A 1 113 ? 3.798 9.403 5.478 1.00 91.25 113 GLN A C 1
ATOM 857 O O . GLN A 1 113 ? 3.722 10.599 5.757 1.00 91.25 113 GLN A O 1
ATOM 862 N N . ARG A 1 114 ? 4.227 8.969 4.289 1.00 88.25 114 ARG A N 1
ATOM 863 C CA . ARG A 1 114 ? 4.680 9.846 3.202 1.00 88.25 114 ARG A CA 1
ATOM 864 C C . ARG A 1 114 ? 3.511 10.452 2.425 1.00 88.25 114 ARG A C 1
ATOM 866 O O . ARG A 1 114 ? 3.709 11.341 1.601 1.00 88.25 114 ARG A O 1
ATOM 873 N N . VAL A 1 115 ? 2.282 9.987 2.674 1.00 85.88 115 VAL A N 1
ATOM 874 C CA . VAL A 1 115 ? 1.080 10.531 2.038 1.00 85.88 115 VAL A CA 1
ATOM 875 C C . VAL A 1 115 ? 0.846 11.955 2.549 1.00 85.88 115 VAL A C 1
ATOM 877 O O . VAL A 1 115 ? 0.421 12.180 3.687 1.00 85.88 115 VAL A O 1
ATOM 880 N N . GLY A 1 116 ? 1.140 12.922 1.683 1.00 83.06 116 GLY A N 1
ATOM 881 C CA . GLY A 1 116 ? 0.875 14.342 1.890 1.00 83.06 116 GLY A CA 1
ATOM 882 C C . GLY A 1 116 ? -0.431 14.783 1.234 1.00 83.06 116 GLY A C 1
ATOM 883 O O . GLY A 1 116 ? -0.891 14.162 0.283 1.00 83.06 116 GLY A O 1
ATOM 884 N N . GLY A 1 117 ? -1.007 15.878 1.734 1.00 84.75 117 GLY A N 1
ATOM 885 C CA . GLY A 1 117 ? -2.260 16.442 1.222 1.00 84.75 117 GLY A CA 1
ATOM 886 C C . GLY A 1 117 ? -3.496 15.977 1.995 1.00 84.75 117 GLY A C 1
ATOM 887 O O . GLY A 1 117 ? -3.617 14.828 2.417 1.00 84.75 117 GLY A O 1
ATOM 888 N N . ALA A 1 118 ? -4.429 16.901 2.235 1.00 85.00 118 ALA A N 1
ATOM 889 C CA . ALA A 1 118 ? -5.609 16.622 3.054 1.00 85.00 118 ALA A CA 1
ATOM 890 C C . ALA A 1 118 ? -6.575 15.633 2.380 1.00 85.00 118 ALA A C 1
ATOM 892 O O . ALA A 1 118 ? -7.228 14.847 3.062 1.00 85.00 118 ALA A O 1
ATOM 893 N N . LEU A 1 119 ? -6.691 15.657 1.050 1.00 86.12 119 LEU A N 1
ATOM 894 C CA . LEU A 1 119 ? -7.569 14.740 0.323 1.00 86.12 119 LEU A CA 1
ATOM 895 C C . LEU A 1 119 ? -6.962 13.335 0.266 1.00 86.12 119 LEU A C 1
ATOM 897 O O . LEU A 1 119 ? -7.639 12.356 0.567 1.00 86.12 119 LEU A O 1
ATOM 901 N N . GLU A 1 120 ? -5.676 13.245 -0.053 1.00 87.12 120 GLU A N 1
ATOM 902 C CA . GLU A 1 120 ? -4.920 12.008 -0.215 1.00 87.12 120 GLU A CA 1
ATOM 903 C C . GLU A 1 120 ? -4.791 11.268 1.117 1.00 87.12 120 GLU A C 1
ATOM 905 O O . GLU A 1 120 ? -5.031 10.061 1.174 1.00 87.12 120 GLU A O 1
ATOM 910 N N . ARG A 1 121 ? -4.516 11.986 2.218 1.00 90.44 121 ARG A N 1
ATOM 911 C CA . ARG A 1 121 ? -4.503 11.399 3.568 1.00 90.44 121 ARG A CA 1
ATOM 912 C C . ARG A 1 121 ? -5.871 10.862 3.964 1.00 90.44 121 ARG A C 1
ATOM 914 O O . ARG A 1 121 ? -5.953 9.748 4.479 1.00 90.44 121 ARG A O 1
ATOM 921 N N . ARG A 1 122 ? -6.954 11.597 3.681 1.00 90.12 122 ARG A N 1
ATOM 922 C CA . ARG A 1 122 ? -8.324 11.103 3.913 1.00 90.12 122 ARG A CA 1
ATOM 923 C C . ARG A 1 122 ? -8.626 9.866 3.067 1.00 90.12 122 ARG A C 1
ATOM 925 O O . ARG A 1 122 ? -9.195 8.909 3.587 1.00 90.12 122 ARG A O 1
ATOM 932 N N . ALA A 1 123 ? -8.204 9.847 1.804 1.00 90.00 123 ALA A N 1
ATOM 933 C CA . ALA A 1 123 ? -8.368 8.704 0.908 1.00 90.00 123 ALA A CA 1
ATOM 934 C C . ALA A 1 123 ? -7.632 7.462 1.430 1.00 90.00 123 ALA A C 1
ATOM 936 O O . ALA A 1 123 ? -8.218 6.380 1.531 1.00 90.00 123 ALA A O 1
ATOM 937 N N . ALA A 1 124 ? -6.362 7.629 1.804 1.00 91.94 124 ALA A N 1
ATOM 938 C CA . ALA A 1 124 ? -5.519 6.570 2.340 1.00 91.94 124 ALA A CA 1
ATOM 939 C C . ALA A 1 124 ? -6.082 6.028 3.658 1.00 91.94 124 ALA A C 1
ATOM 941 O O . ALA A 1 124 ? -6.197 4.812 3.827 1.00 91.94 124 ALA A O 1
ATOM 942 N N . ALA A 1 125 ? -6.525 6.916 4.551 1.00 93.69 125 ALA A N 1
ATOM 943 C CA . ALA A 1 125 ? -7.174 6.541 5.797 1.00 93.69 125 ALA A CA 1
ATOM 944 C C . ALA A 1 125 ? -8.460 5.744 5.554 1.00 93.69 125 ALA A C 1
ATOM 946 O O . ALA A 1 125 ? -8.607 4.637 6.071 1.00 93.69 125 ALA A O 1
ATOM 947 N N . ALA A 1 126 ? -9.360 6.247 4.706 1.00 93.19 126 ALA A N 1
ATOM 948 C CA . ALA A 1 126 ? -10.598 5.561 4.345 1.00 93.19 126 ALA A CA 1
ATOM 949 C C . ALA A 1 126 ? -10.338 4.166 3.750 1.00 93.19 126 ALA A C 1
ATOM 951 O O . ALA A 1 126 ? -11.015 3.197 4.109 1.00 93.19 126 ALA A O 1
ATOM 952 N N . GLY A 1 127 ? -9.338 4.048 2.871 1.00 92.12 127 GLY A N 1
ATOM 953 C CA . GLY A 1 127 ? -8.895 2.779 2.296 1.00 92.12 127 GLY A CA 1
ATOM 954 C C . GLY A 1 127 ? -8.378 1.803 3.354 1.00 92.12 127 GLY A C 1
ATOM 955 O O . GLY A 1 127 ? -8.822 0.655 3.396 1.00 92.12 127 GLY A O 1
ATOM 956 N N . CYS A 1 128 ? -7.506 2.261 4.256 1.00 94.88 128 CYS A N 1
ATOM 957 C CA . CYS A 1 128 ? -6.953 1.444 5.338 1.00 94.88 128 CYS A CA 1
ATOM 958 C C . CYS A 1 128 ? -8.035 0.985 6.323 1.00 94.88 128 CYS A C 1
ATOM 960 O O . CYS A 1 128 ? -8.085 -0.196 6.662 1.00 94.88 128 CYS A O 1
ATOM 962 N N . VAL A 1 129 ? -8.959 1.867 6.717 1.00 95.19 129 VAL A N 1
ATOM 963 C CA . VAL A 1 129 ? -10.107 1.509 7.569 1.00 95.19 129 VAL A CA 1
ATOM 964 C C . VAL A 1 129 ? -10.959 0.431 6.900 1.00 95.19 129 VAL A C 1
ATOM 966 O O . VAL A 1 129 ? -11.309 -0.569 7.528 1.00 95.19 129 VAL A O 1
ATOM 969 N N . ARG A 1 130 ? -11.261 0.576 5.603 1.00 92.88 130 ARG A N 1
ATOM 970 C CA . ARG A 1 130 ? -12.015 -0.435 4.848 1.00 92.88 130 ARG A CA 1
ATOM 971 C C . ARG A 1 130 ? -11.268 -1.764 4.772 1.00 92.88 130 ARG A C 1
ATOM 973 O O . ARG A 1 130 ? -11.892 -2.805 4.962 1.00 92.88 130 ARG A O 1
ATOM 980 N N . LEU A 1 131 ? -9.954 -1.749 4.561 1.00 92.81 131 LEU A N 1
ATOM 981 C CA . LEU A 1 131 ? -9.131 -2.960 4.586 1.00 92.81 131 LEU A CA 1
ATOM 982 C C . LEU A 1 131 ? -9.157 -3.641 5.959 1.00 92.81 131 LEU A C 1
ATOM 984 O O . LEU A 1 131 ? -9.346 -4.853 6.029 1.00 92.81 131 LEU A O 1
ATOM 988 N N . LEU A 1 132 ? -9.024 -2.881 7.045 1.00 93.38 132 LEU A N 1
ATOM 989 C CA . LEU A 1 132 ? -9.020 -3.409 8.411 1.00 93.38 132 LEU A CA 1
ATOM 990 C C . LEU A 1 132 ? -10.389 -3.944 8.843 1.00 93.38 132 LEU A C 1
ATOM 992 O O . LEU A 1 132 ? -10.445 -4.963 9.532 1.00 93.38 132 LEU A O 1
ATOM 996 N N . ALA A 1 133 ? -11.477 -3.271 8.456 1.00 91.62 133 ALA A N 1
ATOM 997 C CA . ALA A 1 133 ? -12.822 -3.575 8.935 1.00 91.62 133 ALA A CA 1
ATOM 998 C C . ALA A 1 133 ? -13.634 -4.483 8.002 1.00 91.62 133 ALA A C 1
ATOM 1000 O O . ALA A 1 133 ? -14.483 -5.228 8.479 1.00 91.62 133 ALA A O 1
ATOM 1001 N N . HIS A 1 134 ? -13.407 -4.452 6.687 1.00 89.38 134 HIS A N 1
ATOM 1002 C CA . HIS A 1 134 ? -14.276 -5.120 5.707 1.00 89.38 134 HIS A CA 1
ATOM 1003 C C . HIS A 1 134 ? -13.576 -6.210 4.890 1.00 89.38 134 HIS A C 1
ATOM 1005 O O . HIS A 1 134 ? -14.261 -6.998 4.242 1.00 89.38 134 HIS A O 1
ATOM 1011 N N . CYS A 1 135 ? -12.240 -6.300 4.909 1.00 88.69 135 CYS A N 1
ATOM 1012 C CA . CYS A 1 135 ? -11.533 -7.321 4.138 1.00 88.69 135 CYS A CA 1
ATOM 1013 C C . CYS A 1 135 ? -11.484 -8.662 4.899 1.00 88.69 135 CYS A C 1
ATOM 1015 O O . CYS A 1 135 ? -10.763 -8.766 5.895 1.00 88.69 135 CYS A O 1
ATOM 1017 N N . PRO A 1 136 ? -12.154 -9.731 4.423 1.00 86.75 136 PRO A N 1
ATOM 1018 C CA . PRO A 1 136 ? -12.164 -11.023 5.115 1.00 86.75 136 PRO A CA 1
ATOM 1019 C C . PRO A 1 136 ? -10.767 -11.650 5.207 1.00 86.75 136 PRO A C 1
ATOM 1021 O O . PRO A 1 136 ? -10.429 -12.249 6.225 1.00 86.75 136 PRO A O 1
ATOM 1024 N N . ARG A 1 137 ? -9.905 -11.442 4.198 1.00 87.31 137 ARG A N 1
ATOM 1025 C CA . ARG A 1 137 ? -8.507 -11.911 4.230 1.00 87.31 137 ARG A CA 1
ATOM 1026 C C . ARG A 1 137 ? -7.690 -11.254 5.344 1.00 87.31 137 ARG A C 1
ATOM 1028 O O . ARG A 1 137 ? -6.812 -11.896 5.906 1.00 87.31 137 ARG A O 1
ATOM 1035 N N . MET A 1 138 ? -8.002 -10.005 5.691 1.00 88.69 138 MET A N 1
ATOM 1036 C CA . MET A 1 138 ? -7.373 -9.300 6.810 1.00 88.69 138 MET A CA 1
ATOM 1037 C C . MET A 1 138 ? -7.972 -9.721 8.163 1.00 88.69 138 MET A C 1
ATOM 1039 O O . MET A 1 138 ? -7.306 -9.641 9.191 1.00 88.69 138 MET A O 1
ATOM 1043 N N . LEU A 1 139 ? -9.221 -10.194 8.197 1.00 86.75 139 LEU A N 1
ATOM 1044 C CA . LEU A 1 139 ? -9.910 -10.617 9.424 1.00 86.75 139 LEU A CA 1
ATOM 1045 C C . LEU A 1 139 ? -9.661 -12.082 9.811 1.00 86.75 139 LEU A C 1
ATOM 1047 O O . LEU A 1 139 ? -9.587 -12.396 10.995 1.00 86.75 139 LEU A O 1
ATOM 1051 N N . SER A 1 140 ? -9.510 -12.983 8.846 1.00 83.44 140 SER A N 1
ATOM 1052 C CA . SER A 1 140 ? -9.376 -14.422 9.130 1.00 83.44 140 SER A CA 1
ATOM 1053 C C . SER A 1 140 ? -8.468 -15.161 8.145 1.00 83.44 140 SER A C 1
ATOM 1055 O O . SER A 1 140 ? -8.412 -16.385 8.172 1.00 83.44 140 SER A O 1
ATOM 1057 N N . GLY A 1 141 ? -7.781 -14.438 7.258 1.00 83.88 141 GLY A N 1
ATOM 1058 C CA . GLY A 1 141 ? -6.917 -15.022 6.236 1.00 83.88 141 GLY A CA 1
ATOM 1059 C C . GLY A 1 141 ? -5.426 -14.878 6.527 1.00 83.88 141 GLY A C 1
ATOM 1060 O O . GLY A 1 141 ? -4.993 -14.554 7.631 1.00 83.88 141 GLY A O 1
ATOM 1061 N N . ASP A 1 142 ? -4.651 -15.062 5.464 1.00 86.06 142 ASP A N 1
ATOM 1062 C CA . ASP A 1 142 ? -3.193 -14.945 5.395 1.00 86.06 142 ASP A CA 1
ATOM 1063 C C . ASP A 1 142 ? -2.651 -13.565 5.803 1.00 86.06 142 ASP A C 1
ATOM 1065 O O . ASP A 1 142 ? -1.486 -13.435 6.168 1.00 86.06 142 ASP A O 1
ATOM 1069 N N . LEU A 1 143 ? -3.502 -12.537 5.784 1.00 87.88 143 LEU A N 1
ATOM 1070 C CA . LEU A 1 143 ? -3.140 -11.156 6.111 1.00 87.88 143 LEU A CA 1
ATOM 1071 C C . LEU A 1 143 ? -3.444 -10.775 7.564 1.00 87.88 143 LEU A C 1
ATOM 1073 O O . LEU A 1 143 ? -3.066 -9.689 7.996 1.00 87.88 143 LEU A O 1
ATOM 1077 N N . ALA A 1 144 ? -4.093 -11.651 8.337 1.00 89.88 144 ALA A N 1
ATOM 1078 C CA . ALA A 1 144 ? -4.391 -11.422 9.749 1.00 89.88 144 ALA A CA 1
ATOM 1079 C C . ALA A 1 144 ? -3.206 -10.895 10.595 1.00 89.88 144 ALA A C 1
ATOM 1081 O O . ALA A 1 144 ? -3.431 -9.947 11.352 1.00 89.88 144 ALA A O 1
ATOM 1082 N N . PRO A 1 145 ? -1.960 -11.408 10.472 1.00 91.38 145 PRO A N 1
ATOM 1083 C CA . PRO A 1 145 ? -0.835 -10.897 11.264 1.00 91.38 145 PRO A CA 1
ATOM 1084 C C . PRO A 1 145 ? -0.412 -9.465 10.899 1.00 91.38 145 PRO A C 1
ATOM 1086 O O . PRO A 1 145 ? 0.241 -8.799 11.698 1.00 91.38 145 PRO A O 1
ATOM 1089 N N . LEU A 1 146 ? -0.785 -8.961 9.717 1.00 92.00 146 LEU A N 1
ATOM 1090 C CA . LEU A 1 146 ? -0.487 -7.588 9.296 1.00 92.00 146 LEU A CA 1
ATOM 1091 C C . LEU A 1 146 ? -1.490 -6.571 9.851 1.00 92.00 146 LEU A C 1
ATOM 1093 O O . LEU A 1 146 ? -1.212 -5.372 9.822 1.00 92.00 146 LEU A O 1
ATOM 1097 N N . TRP A 1 147 ? -2.631 -7.023 10.383 1.00 94.38 147 TRP A N 1
ATOM 1098 C CA . TRP A 1 147 ? -3.693 -6.139 10.866 1.00 94.38 147 TRP A CA 1
ATOM 1099 C C . TRP A 1 147 ? -3.206 -5.151 11.945 1.00 94.38 147 TRP A C 1
ATOM 1101 O O . TRP A 1 147 ? -3.442 -3.954 11.767 1.00 94.38 147 TRP A O 1
ATOM 1111 N N . PRO A 1 148 ? -2.467 -5.561 13.003 1.00 94.12 148 PRO A N 1
ATOM 1112 C CA . PRO A 1 148 ? -1.980 -4.613 14.010 1.00 94.12 148 PRO A CA 1
ATOM 1113 C C . PRO A 1 148 ? -0.961 -3.626 13.436 1.00 94.12 148 PRO A C 1
ATOM 1115 O O . PRO A 1 148 ? -0.955 -2.456 13.802 1.00 94.12 148 PRO A O 1
ATOM 1118 N N . ARG A 1 149 ? -0.111 -4.062 12.497 1.00 95.06 149 ARG A N 1
ATOM 1119 C CA . ARG A 1 149 ? 0.891 -3.192 11.855 1.00 95.06 149 ARG A CA 1
ATOM 1120 C C . ARG A 1 149 ? 0.231 -2.109 11.005 1.00 95.06 149 ARG A C 1
ATOM 1122 O O . ARG A 1 149 ? 0.623 -0.950 11.079 1.00 95.06 149 ARG A O 1
ATOM 1129 N N . LEU A 1 150 ? -0.798 -2.477 10.242 1.00 95.62 150 LEU A N 1
ATOM 1130 C CA . LEU A 1 150 ? -1.558 -1.530 9.431 1.00 95.62 150 LEU A CA 1
ATOM 1131 C C . LEU A 1 150 ? -2.355 -0.545 10.299 1.00 95.62 150 LEU A C 1
ATOM 1133 O O . LEU A 1 150 ? -2.391 0.640 9.980 1.00 95.62 150 LEU A O 1
ATOM 1137 N N . LEU A 1 151 ? -2.950 -1.000 11.408 1.00 95.75 151 LEU A N 1
ATOM 1138 C CA . LEU A 1 151 ? -3.646 -0.100 12.331 1.00 95.75 151 LEU A CA 1
ATOM 1139 C C . LEU A 1 151 ? -2.683 0.892 13.000 1.00 95.75 151 LEU A C 1
ATOM 1141 O O . LEU A 1 151 ? -3.014 2.068 13.109 1.00 95.75 151 LEU A O 1
ATOM 1145 N N . GLN A 1 152 ? -1.488 0.455 13.398 1.00 96.00 152 GLN A N 1
ATOM 1146 C CA . GLN A 1 152 ? -0.475 1.352 13.967 1.00 96.00 152 GLN A CA 1
ATOM 1147 C C . GLN A 1 152 ? -0.025 2.408 12.960 1.00 96.00 152 GLN A C 1
ATOM 1149 O O . GLN A 1 152 ? 0.005 3.586 13.299 1.00 96.00 152 GLN A O 1
ATOM 1154 N N . ALA A 1 153 ? 0.232 2.017 11.708 1.00 95.75 153 ALA A N 1
ATOM 1155 C CA . ALA A 1 153 ? 0.562 2.964 10.644 1.00 95.75 153 ALA A CA 1
ATOM 1156 C C . ALA A 1 153 ? -0.572 3.974 10.393 1.00 95.75 153 ALA A C 1
ATOM 1158 O O . ALA A 1 153 ? -0.307 5.154 10.169 1.00 95.75 153 ALA A O 1
ATOM 1159 N N . LEU A 1 154 ? -1.830 3.524 10.464 1.00 96.12 154 LEU A N 1
ATOM 1160 C CA . LEU A 1 154 ? -3.005 4.384 10.326 1.00 96.12 154 LEU A CA 1
ATOM 1161 C C . LEU A 1 154 ? -3.146 5.371 11.493 1.00 96.12 154 LEU A C 1
ATOM 1163 O O . LEU A 1 154 ? -3.431 6.538 11.264 1.00 96.12 154 LEU A O 1
ATOM 1167 N N . ILE A 1 155 ? -2.919 4.936 12.731 1.00 95.44 155 ILE A N 1
ATOM 1168 C CA . ILE A 1 155 ? -2.928 5.834 13.897 1.00 95.44 155 ILE A CA 1
ATOM 1169 C C . ILE A 1 155 ? -1.780 6.841 13.789 1.00 95.44 155 ILE A C 1
ATOM 1171 O O . ILE A 1 155 ? -1.989 8.036 13.974 1.00 95.44 155 ILE A O 1
ATOM 1175 N N . SER A 1 156 ? -0.587 6.395 13.391 1.00 95.06 156 SER A N 1
ATOM 1176 C CA . SER A 1 156 ? 0.517 7.303 13.084 1.00 95.06 156 SER A CA 1
ATOM 1177 C C . SER A 1 156 ? 0.135 8.304 11.989 1.00 95.06 156 SER A C 1
ATOM 1179 O O . SER A 1 156 ? 0.594 9.435 12.026 1.00 95.06 156 SER A O 1
ATOM 1181 N N . LEU A 1 157 ? -0.708 7.944 11.010 1.00 94.31 157 LEU A N 1
ATOM 1182 C CA . LEU A 1 157 ? -1.166 8.874 9.963 1.00 94.31 157 LEU A CA 1
ATOM 1183 C C . LEU A 1 157 ? -2.071 9.973 10.532 1.00 94.31 157 LEU A C 1
ATOM 1185 O O . LEU A 1 157 ? -2.195 11.041 9.940 1.00 94.31 157 LEU A O 1
ATOM 1189 N N . PHE A 1 158 ? -2.724 9.736 11.662 1.00 93.06 158 PHE A N 1
ATOM 1190 C CA . PHE A 1 158 ? -3.559 10.743 12.308 1.00 93.06 158 PHE A CA 1
ATOM 1191 C C . PHE A 1 158 ? -2.758 11.637 13.250 1.00 93.06 158 PHE A C 1
ATOM 1193 O O . PHE A 1 158 ? -2.975 12.844 13.264 1.00 93.06 158 PHE A O 1
ATOM 1200 N N . GLU A 1 159 ? -1.813 11.054 13.984 1.00 92.31 159 GLU A N 1
ATOM 1201 C CA . GLU A 1 159 ? -1.084 11.739 15.057 1.00 92.31 159 GLU A CA 1
ATOM 1202 C C . GLU A 1 159 ? 0.212 12.418 14.596 1.00 92.31 159 GLU A C 1
ATOM 1204 O O . GLU A 1 159 ? 0.639 13.405 15.193 1.00 92.31 159 GLU A O 1
ATOM 1209 N N . LEU A 1 160 ? 0.868 11.896 13.554 1.00 90.81 160 LEU A N 1
ATOM 1210 C CA . LEU A 1 160 ? 2.177 12.376 13.112 1.00 90.81 160 LEU A CA 1
ATOM 1211 C C . LEU A 1 160 ? 2.083 13.221 11.830 1.00 90.81 160 LEU A C 1
ATOM 1213 O O . LEU A 1 160 ? 1.241 12.961 10.956 1.00 90.81 160 LEU A O 1
ATOM 1217 N N . PRO A 1 161 ? 2.962 14.233 11.687 1.00 88.06 161 PRO A N 1
ATOM 1218 C CA . PRO A 1 161 ? 3.079 14.989 10.447 1.00 88.06 161 PRO A CA 1
ATOM 1219 C C . PRO A 1 161 ? 3.532 14.087 9.292 1.00 88.06 161 PRO A C 1
ATOM 1221 O O . PRO A 1 161 ? 4.080 13.008 9.503 1.00 88.06 161 PRO A O 1
ATOM 1224 N N . THR A 1 162 ? 3.299 14.535 8.058 1.00 87.06 162 THR A N 1
ATOM 1225 C CA . THR A 1 162 ? 3.802 13.847 6.862 1.00 87.06 162 THR A CA 1
ATOM 1226 C C . THR A 1 162 ? 5.321 13.709 6.923 1.00 87.06 162 THR A C 1
ATOM 1228 O O . THR A 1 162 ? 6.020 14.677 7.218 1.00 87.06 162 THR A O 1
ATOM 1231 N N . ASP A 1 163 ? 5.824 12.521 6.605 1.00 84.25 163 ASP A N 1
ATOM 1232 C CA . ASP A 1 163 ? 7.255 12.299 6.435 1.00 84.25 163 ASP A CA 1
ATOM 1233 C C . ASP A 1 163 ? 7.714 12.851 5.076 1.00 84.25 163 ASP A C 1
ATOM 1235 O O . ASP A 1 163 ? 7.377 12.308 4.022 1.00 84.25 163 ASP A O 1
ATOM 1239 N N . GLU A 1 164 ? 8.474 13.946 5.113 1.00 76.75 164 GLU A N 1
ATOM 1240 C CA . GLU A 1 164 ? 9.049 14.606 3.933 1.00 76.75 164 GLU A CA 1
ATOM 1241 C C . GLU A 1 164 ? 10.491 14.161 3.634 1.00 76.75 164 GLU A C 1
ATOM 1243 O O . GLU A 1 164 ? 11.156 14.756 2.785 1.00 76.75 164 GLU A O 1
ATOM 1248 N N . SER A 1 165 ? 11.003 13.127 4.309 1.00 73.94 165 SER A N 1
ATOM 1249 C CA . SER A 1 165 ? 12.360 12.639 4.063 1.00 73.94 165 SER A CA 1
ATOM 1250 C C . SER A 1 165 ? 12.546 12.186 2.608 1.00 73.94 165 SER A C 1
ATOM 1252 O O . SER A 1 165 ? 11.772 11.397 2.061 1.00 73.94 165 SER A O 1
ATOM 1254 N N . THR A 1 166 ? 13.587 12.695 1.961 1.00 59.22 166 THR A N 1
ATOM 1255 C CA . THR A 1 166 ? 14.029 12.299 0.619 1.00 59.22 166 THR A CA 1
ATOM 1256 C C . THR A 1 166 ? 15.118 11.231 0.716 1.00 59.22 166 THR A C 1
ATOM 1258 O O . THR A 1 166 ? 15.849 11.165 1.710 1.00 59.22 166 THR A O 1
ATOM 1261 N N . LEU A 1 167 ? 15.216 10.346 -0.279 1.00 56.12 167 LEU A N 1
ATOM 1262 C CA . LEU A 1 167 ? 16.263 9.322 -0.301 1.00 56.12 167 LEU A CA 1
ATOM 1263 C C . LEU A 1 167 ? 17.575 9.940 -0.828 1.00 56.12 167 LEU A C 1
ATOM 1265 O O . LE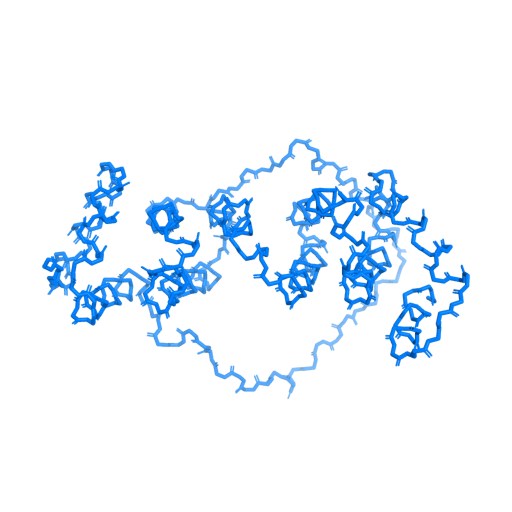U A 1 167 ? 17.552 10.818 -1.684 1.00 56.12 167 LEU A O 1
ATOM 1269 N N . PRO A 1 168 ? 18.749 9.493 -0.350 1.00 48.94 168 PRO A N 1
ATOM 1270 C CA . PRO A 1 168 ? 20.034 10.107 -0.701 1.00 48.94 168 PRO A CA 1
ATOM 1271 C C . PRO A 1 168 ? 20.425 10.001 -2.190 1.00 48.94 168 PRO A C 1
ATOM 1273 O O . PRO A 1 168 ? 21.249 10.791 -2.640 1.00 48.94 168 PRO A O 1
ATOM 1276 N N . ASP A 1 169 ? 19.822 9.085 -2.959 1.00 49.66 169 ASP A N 1
ATOM 1277 C CA . ASP A 1 169 ? 20.036 8.933 -4.412 1.00 49.66 169 ASP A CA 1
ATOM 1278 C C . ASP A 1 169 ? 19.074 9.793 -5.268 1.00 49.66 169 ASP A C 1
ATOM 1280 O O . ASP A 1 169 ? 18.975 9.603 -6.481 1.00 49.66 169 ASP A O 1
ATOM 1284 N N . ASP A 1 170 ? 18.399 10.784 -4.672 1.00 51.91 170 ASP A N 1
ATOM 1285 C CA . ASP A 1 170 ? 17.457 11.703 -5.340 1.00 51.91 170 ASP A CA 1
ATOM 1286 C C . ASP A 1 170 ? 18.120 12.703 -6.320 1.00 51.91 170 ASP A C 1
ATOM 1288 O O . ASP A 1 170 ? 17.514 13.689 -6.740 1.00 51.91 170 ASP A O 1
ATOM 12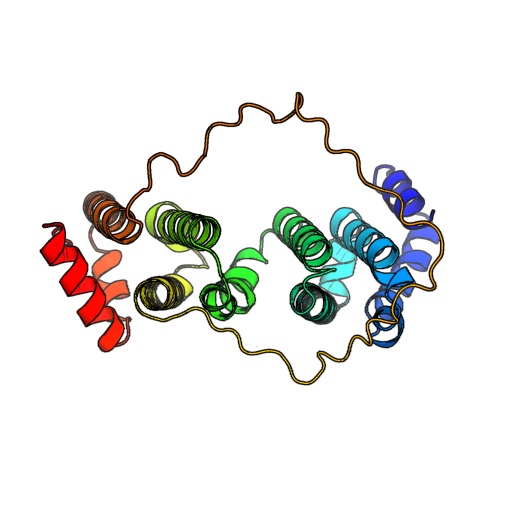92 N N . HIS A 1 171 ? 19.354 12.450 -6.767 1.00 46.72 171 HIS A N 1
ATOM 1293 C CA . HIS A 1 171 ? 19.978 13.162 -7.886 1.00 46.72 171 HIS A CA 1
ATOM 1294 C C . HIS A 1 171 ? 19.507 12.610 -9.239 1.00 46.72 171 HIS A C 1
ATOM 1296 O O . HIS A 1 171 ? 20.298 12.195 -10.087 1.00 46.72 171 HIS A O 1
ATOM 1302 N N . PHE A 1 172 ? 18.203 12.712 -9.505 1.00 47.38 172 PHE A N 1
ATOM 1303 C CA . PHE A 1 172 ? 17.826 13.045 -10.872 1.00 47.38 172 PHE A CA 1
ATOM 1304 C C . PHE A 1 172 ? 18.295 14.480 -11.090 1.00 47.38 172 PHE A C 1
ATOM 1306 O O . PHE A 1 172 ? 17.719 15.422 -10.554 1.00 47.38 172 PHE A O 1
ATOM 1313 N N . ILE A 1 173 ? 19.384 14.646 -11.839 1.00 43.50 173 ILE A N 1
ATOM 1314 C CA . ILE A 1 173 ? 19.682 15.943 -12.435 1.00 43.50 173 ILE A CA 1
ATOM 1315 C C . ILE A 1 173 ? 18.482 16.223 -13.338 1.00 43.50 173 ILE A C 1
ATOM 1317 O O . ILE A 1 173 ? 18.345 15.605 -14.397 1.00 43.50 173 ILE A O 1
ATOM 1321 N N . GLU A 1 174 ? 17.587 17.103 -12.890 1.00 47.47 174 GLU A N 1
ATOM 1322 C CA . GLU A 1 174 ? 16.691 17.822 -13.782 1.00 47.47 174 GLU A CA 1
ATOM 1323 C C . GLU A 1 174 ? 17.615 18.576 -14.738 1.00 47.47 174 GLU A C 1
ATOM 1325 O O . GLU A 1 174 ? 18.133 19.650 -14.437 1.00 47.47 174 GLU A O 1
ATOM 1330 N N . VAL A 1 175 ? 17.949 17.936 -15.861 1.00 44.00 175 VAL A N 1
ATOM 1331 C CA . VAL A 1 175 ? 18.520 18.645 -16.993 1.00 44.00 175 VAL A CA 1
ATOM 1332 C C . VAL A 1 175 ? 17.382 19.530 -17.444 1.00 44.00 175 VAL A C 1
ATOM 1334 O O . VAL A 1 175 ? 16.458 19.048 -18.093 1.00 44.00 175 VAL A O 1
ATOM 1337 N N . ASP A 1 176 ? 17.438 20.777 -16.984 1.00 40.78 176 ASP A N 1
ATOM 1338 C CA . ASP A 1 176 ? 16.564 21.865 -17.384 1.00 40.78 176 ASP A CA 1
ATOM 1339 C C . ASP A 1 176 ? 16.358 21.730 -18.894 1.00 40.78 176 ASP A C 1
ATOM 1341 O O . ASP A 1 176 ? 17.329 21.740 -19.667 1.00 40.78 176 ASP A O 1
ATOM 1345 N N . ASP A 1 177 ? 15.118 21.428 -19.286 1.00 44.16 177 ASP A N 1
ATOM 1346 C CA . ASP A 1 177 ? 14.785 21.150 -20.673 1.00 44.16 177 ASP A CA 1
ATOM 1347 C C . ASP A 1 177 ? 15.332 22.309 -21.505 1.00 44.16 177 ASP A C 1
ATOM 1349 O O . ASP A 1 177 ? 15.025 23.482 -21.277 1.00 44.16 177 ASP A O 1
ATOM 1353 N N . THR A 1 178 ? 16.189 21.970 -22.468 1.00 49.31 178 THR A N 1
ATOM 1354 C CA . THR A 1 178 ? 16.693 22.919 -23.460 1.00 49.31 178 THR A CA 1
ATOM 1355 C C . THR A 1 178 ? 15.495 23.723 -23.980 1.00 49.31 178 THR A C 1
ATOM 1357 O O . THR A 1 178 ? 14.501 23.089 -24.336 1.00 49.31 178 THR A O 1
ATOM 1360 N N . PRO A 1 179 ? 15.526 25.072 -24.014 1.00 44.59 179 PRO A N 1
ATOM 1361 C CA . PRO A 1 179 ? 14.352 25.891 -24.315 1.00 44.59 179 PRO A CA 1
ATOM 1362 C C . PRO A 1 179 ? 13.863 25.600 -25.737 1.00 44.59 179 PRO A C 1
ATOM 1364 O O . PRO A 1 179 ? 14.339 26.161 -26.722 1.00 44.59 179 PRO A O 1
ATOM 1367 N N . GLY A 1 180 ? 12.937 24.656 -25.843 1.00 53.19 180 GLY A N 1
ATOM 1368 C CA . GLY A 1 180 ? 12.564 24.014 -27.089 1.00 53.19 180 GLY A CA 1
ATOM 1369 C C . GLY A 1 180 ? 11.213 23.342 -26.931 1.00 53.19 180 GLY A C 1
ATOM 1370 O O . GLY A 1 180 ? 11.127 22.177 -26.577 1.00 53.19 180 GLY A O 1
ATOM 1371 N N . TYR A 1 181 ? 10.165 24.116 -27.211 1.00 50.72 181 TYR A N 1
ATOM 1372 C CA . TYR A 1 181 ? 8.785 23.675 -27.429 1.00 50.72 181 TYR A CA 1
ATOM 1373 C C . TYR A 1 181 ? 8.199 22.725 -26.360 1.00 50.72 181 TYR A C 1
ATOM 1375 O O . TYR A 1 181 ? 8.117 21.513 -26.548 1.00 50.72 181 TYR A O 1
ATOM 1383 N N . GLN A 1 182 ? 7.683 23.289 -25.263 1.00 46.28 182 GLN A N 1
ATOM 1384 C CA . GLN A 1 182 ? 6.796 22.555 -24.356 1.00 46.28 182 GLN A CA 1
ATOM 1385 C C . GLN A 1 182 ? 5.408 22.398 -24.994 1.00 46.28 182 GLN A C 1
ATOM 1387 O O . GLN A 1 182 ? 4.708 23.381 -25.246 1.00 46.28 182 GLN A O 1
ATOM 1392 N N . ALA A 1 183 ? 4.985 21.157 -25.240 1.00 48.88 183 ALA A N 1
ATOM 1393 C CA . ALA A 1 183 ? 3.610 20.864 -25.627 1.00 48.88 183 ALA A CA 1
ATOM 1394 C C . ALA A 1 183 ? 2.684 21.122 -24.426 1.00 48.88 183 ALA A C 1
ATOM 1396 O O . ALA A 1 183 ? 2.656 20.349 -23.470 1.00 48.88 183 ALA A O 1
ATOM 1397 N N . GLN A 1 184 ? 1.934 22.222 -24.460 1.00 34.91 184 GLN A N 1
ATOM 1398 C CA . GLN A 1 184 ? 0.956 22.534 -23.422 1.00 34.91 184 GLN A CA 1
ATOM 1399 C C . GLN A 1 184 ? -0.228 21.566 -23.512 1.00 34.91 184 GLN A C 1
ATOM 1401 O O . GLN A 1 184 ? -0.944 21.512 -24.513 1.00 34.91 184 GLN A O 1
ATOM 1406 N N . TYR A 1 185 ? -0.443 20.799 -22.445 1.00 49.28 185 TYR A N 1
ATOM 1407 C CA . TYR A 1 185 ? -1.641 19.988 -22.285 1.00 49.28 185 TYR A CA 1
ATOM 1408 C C . TYR A 1 185 ? -2.841 20.912 -22.029 1.00 49.28 185 TYR A C 1
ATOM 1410 O O . TYR A 1 185 ? -2.992 21.475 -20.945 1.00 49.28 185 TYR A O 1
ATOM 1418 N N . ALA A 1 186 ? -3.697 21.089 -23.035 1.00 49.69 186 ALA A N 1
ATOM 1419 C CA . ALA A 1 186 ? -4.948 21.824 -22.890 1.00 49.69 186 ALA A CA 1
ATOM 1420 C C . ALA A 1 186 ? -5.984 20.933 -22.187 1.00 49.69 186 ALA A C 1
ATOM 1422 O O . ALA A 1 186 ? -6.641 20.098 -22.810 1.00 49.69 186 ALA A O 1
ATOM 1423 N N . GLN A 1 187 ? -6.127 21.088 -20.871 1.00 52.00 187 GLN A N 1
ATOM 1424 C CA . GLN A 1 187 ? -7.160 20.381 -20.120 1.00 52.00 187 GLN A CA 1
ATOM 1425 C C . GLN A 1 187 ? -8.541 20.954 -20.491 1.00 52.00 187 GLN A C 1
ATOM 1427 O O . GLN A 1 187 ? -8.829 22.127 -20.253 1.00 52.00 187 GLN A O 1
ATOM 1432 N N . LEU A 1 188 ? -9.402 20.133 -21.098 1.00 40.72 188 LEU A N 1
ATOM 1433 C CA . LEU A 1 188 ? -10.756 20.532 -21.494 1.00 40.72 188 LEU A CA 1
ATOM 1434 C C . LEU A 1 188 ? -11.620 20.776 -20.247 1.00 40.72 188 LEU A C 1
ATOM 1436 O O . LEU A 1 188 ? -12.073 19.837 -19.593 1.00 40.72 188 LEU A O 1
ATOM 1440 N N . VAL A 1 189 ? -11.876 22.050 -19.941 1.00 55.25 189 VAL A N 1
ATOM 1441 C CA . VAL A 1 189 ? -12.653 22.517 -18.774 1.00 55.25 189 VAL A CA 1
ATOM 1442 C C . VAL A 1 189 ? -14.052 21.880 -18.693 1.00 55.25 189 VAL A C 1
ATOM 1444 O O . VAL A 1 189 ? -14.565 21.668 -17.597 1.00 55.25 189 VAL A O 1
ATOM 14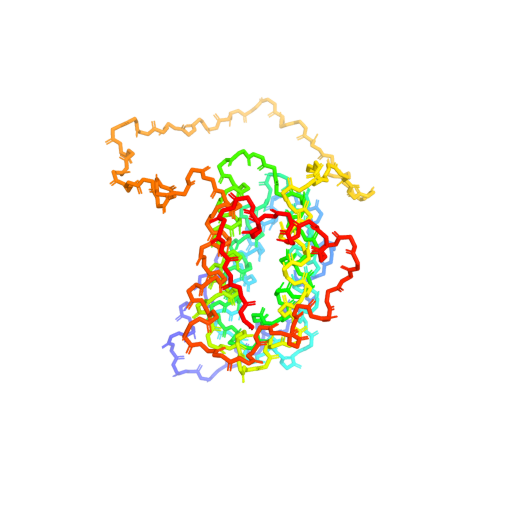47 N N . CYS A 1 190 ? -14.638 21.489 -19.829 1.00 49.56 190 CYS A N 1
ATOM 1448 C CA . CYS A 1 190 ? -15.981 20.902 -19.911 1.00 49.56 190 CYS A CA 1
ATOM 1449 C C . CYS A 1 190 ? -16.035 19.365 -19.777 1.00 49.56 190 CYS A C 1
ATOM 1451 O O . CYS A 1 190 ? -17.121 18.800 -19.858 1.00 49.56 190 CYS A O 1
ATOM 1453 N N . ALA A 1 191 ? -14.901 18.678 -19.585 1.00 44.09 191 ALA A N 1
ATOM 1454 C CA . ALA A 1 191 ? -14.821 17.213 -19.481 1.00 44.09 191 ALA A CA 1
ATOM 1455 C C . ALA A 1 191 ? -14.357 16.723 -18.095 1.00 44.09 191 ALA A C 1
ATOM 1457 O O . ALA A 1 191 ? -13.816 15.624 -17.965 1.00 44.09 191 ALA A O 1
ATOM 1458 N N . LYS A 1 192 ? -14.562 17.514 -17.034 1.00 49.41 192 LYS A N 1
ATOM 1459 C CA . LYS A 1 192 ? -14.484 16.983 -15.668 1.00 49.41 192 LYS A CA 1
ATOM 1460 C C . LYS A 1 192 ? -15.717 16.112 -15.450 1.00 49.41 192 LYS A C 1
ATOM 1462 O O . LYS A 1 192 ? -16.802 16.624 -15.191 1.00 49.41 192 LYS A O 1
ATOM 1467 N N . GLY A 1 193 ? -15.562 14.802 -15.638 1.00 47.59 193 GLY A N 1
ATOM 1468 C CA . GLY A 1 193 ? -16.612 13.841 -15.327 1.00 47.59 193 GLY A CA 1
ATOM 1469 C C . GLY A 1 193 ? -17.121 14.080 -13.908 1.00 47.59 193 GLY A C 1
ATOM 1470 O O . GLY A 1 193 ? -16.325 14.202 -12.980 1.00 47.59 193 GLY A O 1
ATOM 1471 N N . ALA A 1 194 ? -18.442 14.156 -13.754 1.00 48.88 194 ALA A N 1
ATOM 1472 C CA . ALA A 1 194 ? -19.132 14.262 -12.473 1.00 48.88 194 ALA A CA 1
ATOM 1473 C C . ALA A 1 194 ? -19.053 12.938 -11.687 1.00 48.88 194 ALA A C 1
ATOM 1475 O O . ALA A 1 194 ? -20.065 12.388 -11.259 1.00 48.88 194 ALA A O 1
ATOM 1476 N N . ALA A 1 195 ? -17.853 12.380 -11.532 1.00 57.34 195 ALA A N 1
ATOM 1477 C CA . ALA A 1 195 ? -17.613 11.376 -10.516 1.00 57.34 195 ALA A CA 1
ATOM 1478 C C . ALA A 1 195 ? -17.661 12.126 -9.182 1.00 57.34 195 ALA A C 1
ATOM 1480 O O . ALA A 1 195 ? -16.714 12.826 -8.830 1.00 57.34 195 ALA A O 1
ATOM 1481 N N . GLY A 1 196 ? -18.815 12.076 -8.508 1.00 61.56 196 GLY A N 1
ATOM 1482 C CA . GLY A 1 196 ? -18.970 12.646 -7.172 1.00 61.56 196 GLY A CA 1
ATOM 1483 C C . GLY A 1 196 ? -17.848 12.151 -6.265 1.00 61.56 196 GLY A C 1
ATOM 1484 O O . GLY A 1 196 ? -17.423 11.002 -6.397 1.00 61.56 196 GLY A O 1
ATOM 1485 N N . ASP A 1 197 ? -17.349 13.031 -5.396 1.00 68.88 197 ASP A N 1
ATOM 1486 C CA . ASP A 1 197 ? -16.217 12.719 -4.527 1.00 68.88 197 ASP A CA 1
ATOM 1487 C C . ASP A 1 197 ? -16.508 11.418 -3.748 1.00 68.88 197 ASP A C 1
ATOM 1489 O O . ASP A 1 197 ? -17.426 11.393 -2.920 1.00 68.88 197 ASP A O 1
ATOM 1493 N N . PRO A 1 198 ? -15.763 10.320 -3.997 1.00 68.06 198 PRO A N 1
ATOM 1494 C CA . PRO A 1 198 ? -15.982 9.046 -3.314 1.00 68.06 198 PRO A CA 1
ATOM 1495 C C . PRO A 1 198 ? -15.720 9.135 -1.801 1.00 68.06 198 PRO A C 1
ATOM 1497 O O . PRO A 1 198 ? -16.041 8.196 -1.070 1.00 68.06 198 PRO A O 1
ATOM 1500 N N . LEU A 1 199 ? -15.151 10.250 -1.329 1.00 73.94 199 LEU A N 1
ATOM 1501 C CA . LEU A 1 199 ? -14.849 10.550 0.067 1.00 73.94 199 LEU A CA 1
ATOM 1502 C C . LEU A 1 199 ? -15.796 11.589 0.680 1.00 73.94 199 LEU A C 1
ATOM 1504 O O . LEU A 1 199 ? -15.598 11.956 1.836 1.00 73.94 199 LEU A O 1
ATOM 1508 N N . ALA A 1 200 ? -16.840 12.028 -0.030 1.00 70.38 200 ALA A N 1
ATOM 1509 C CA . ALA A 1 200 ? -17.759 13.062 0.455 1.00 70.38 200 ALA A CA 1
ATOM 1510 C C . ALA A 1 200 ? -18.417 12.724 1.809 1.00 70.38 200 ALA A C 1
ATOM 1512 O O . ALA A 1 200 ? -18.767 13.623 2.561 1.00 70.38 200 ALA A O 1
ATOM 1513 N N . GLY A 1 201 ? -18.572 11.436 2.139 1.00 72.38 201 GLY A N 1
ATOM 1514 C CA . GLY A 1 201 ? -19.113 10.984 3.428 1.00 72.38 201 GLY A CA 1
ATOM 1515 C C . GLY A 1 201 ? -18.080 10.808 4.550 1.00 72.38 201 GLY A C 1
ATOM 1516 O O . GLY A 1 201 ? -18.450 10.360 5.630 1.00 72.38 201 GLY A O 1
ATOM 1517 N N . ILE A 1 202 ? -16.794 11.084 4.302 1.00 81.31 202 ILE A N 1
ATOM 1518 C CA . ILE A 1 202 ? -15.690 10.885 5.255 1.00 81.31 202 ILE A CA 1
ATOM 1519 C C . ILE A 1 202 ? -15.007 12.237 5.502 1.00 81.31 202 ILE A C 1
ATOM 1521 O O . ILE A 1 202 ? -13.943 12.546 4.958 1.00 81.31 202 ILE A O 1
ATOM 1525 N N . GLU A 1 203 ? -15.662 13.068 6.311 1.00 81.31 203 GLU A N 1
ATOM 1526 C CA . GLU A 1 203 ? -15.100 14.340 6.783 1.00 81.31 203 GLU A CA 1
ATOM 1527 C C . GLU A 1 203 ? -14.029 14.103 7.849 1.00 81.31 203 GLU A C 1
ATOM 1529 O O . GLU A 1 203 ? -12.935 14.657 7.757 1.00 81.31 203 GLU A O 1
ATOM 1534 N N . ASP A 1 204 ? -14.322 13.212 8.799 1.00 89.50 204 ASP A N 1
ATOM 1535 C CA . ASP A 1 204 ? -13.446 12.862 9.912 1.00 89.50 204 ASP A CA 1
ATOM 1536 C C . ASP A 1 204 ? -12.988 11.390 9.818 1.00 89.50 204 ASP A C 1
ATOM 1538 O O . ASP A 1 204 ? -13.756 10.461 10.108 1.00 89.50 204 ASP A O 1
ATOM 1542 N N . PRO A 1 205 ? -11.730 11.144 9.403 1.00 89.38 205 PRO A N 1
ATOM 1543 C CA . PRO A 1 205 ? -11.173 9.798 9.302 1.00 89.38 205 PRO A CA 1
ATOM 1544 C C . PRO A 1 205 ? -11.102 9.045 10.633 1.00 89.38 205 PRO A C 1
ATOM 1546 O O . PRO A 1 205 ? -11.197 7.814 10.633 1.00 89.38 205 PRO A O 1
ATOM 1549 N N . VAL A 1 206 ? -10.948 9.754 11.756 1.00 93.00 206 VAL A N 1
ATOM 1550 C CA . VAL A 1 206 ? -10.848 9.148 13.090 1.00 93.00 206 VAL A CA 1
ATOM 1551 C C . VAL A 1 206 ? -12.225 8.661 13.532 1.00 93.00 206 VAL A C 1
ATOM 1553 O O . VAL A 1 206 ? -12.365 7.507 13.948 1.00 93.00 206 VAL A O 1
ATOM 1556 N N . ALA A 1 207 ? -13.262 9.479 13.331 1.00 92.69 207 ALA A N 1
ATOM 1557 C CA . ALA A 1 207 ? -14.653 9.074 13.543 1.00 92.69 207 ALA A CA 1
ATOM 1558 C C . ALA A 1 207 ? -15.021 7.854 12.683 1.00 92.69 207 ALA A C 1
ATOM 1560 O O . ALA A 1 207 ? -15.662 6.905 13.154 1.00 92.69 207 ALA A O 1
ATOM 1561 N N . PHE A 1 208 ? -14.580 7.853 11.419 1.00 93.50 208 PHE A N 1
ATOM 1562 C CA . PHE A 1 208 ? -14.811 6.746 10.494 1.00 93.50 208 PHE A CA 1
ATOM 1563 C C . PHE A 1 208 ? -14.115 5.455 10.949 1.00 93.50 208 PHE A C 1
ATOM 1565 O O . PHE A 1 208 ? -14.728 4.384 10.888 1.00 93.50 208 PHE A O 1
ATOM 1572 N N . LEU A 1 209 ? -12.876 5.538 11.453 1.00 94.31 209 LEU A N 1
ATOM 1573 C CA . LEU A 1 209 ? -12.168 4.404 12.054 1.00 94.31 209 LEU A CA 1
ATOM 1574 C C . LEU A 1 209 ? -12.917 3.871 13.282 1.00 94.31 209 LEU A C 1
ATOM 1576 O O . LEU A 1 209 ? -13.212 2.676 13.330 1.00 94.31 209 LEU A O 1
ATOM 1580 N N . ALA A 1 210 ? -13.249 4.736 14.245 1.00 93.44 210 ALA A N 1
ATOM 1581 C CA . ALA A 1 210 ? -13.910 4.346 15.490 1.00 93.44 210 ALA A CA 1
ATOM 1582 C C . ALA A 1 210 ? -15.247 3.640 15.216 1.00 93.44 210 ALA A C 1
ATOM 1584 O O . ALA A 1 210 ? -15.474 2.521 15.679 1.00 93.44 210 ALA A O 1
ATOM 1585 N N . THR A 1 211 ? -16.091 4.237 14.372 1.00 92.62 211 THR A N 1
ATOM 1586 C CA . THR A 1 211 ? -17.396 3.670 13.993 1.00 92.62 211 THR A CA 1
ATOM 1587 C C . THR A 1 211 ? -17.243 2.337 13.254 1.00 92.62 211 THR A C 1
ATOM 1589 O O . THR A 1 211 ? -17.975 1.3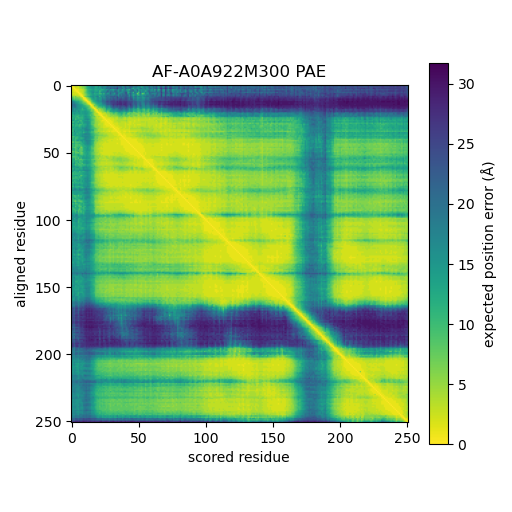81 13.522 1.00 92.62 211 THR A O 1
ATOM 1592 N N . SER A 1 212 ? -16.258 2.230 12.355 1.00 92.50 212 SER A N 1
ATOM 1593 C CA . SER A 1 212 ? -15.990 0.993 11.609 1.00 92.50 212 SER A CA 1
ATOM 1594 C C . SER A 1 212 ? -15.494 -0.140 12.509 1.00 92.50 212 SER A C 1
ATOM 1596 O O . SER A 1 212 ? -15.882 -1.290 12.303 1.00 92.50 212 SER A O 1
ATOM 1598 N N . LEU A 1 213 ? -14.671 0.161 13.520 1.00 92.12 213 LEU A N 1
ATOM 1599 C CA . LEU A 1 213 ? -14.237 -0.825 14.512 1.00 92.12 213 LEU A CA 1
ATOM 1600 C C . LEU A 1 213 ? -15.391 -1.258 15.420 1.00 92.12 213 LEU A C 1
ATOM 1602 O O . LEU A 1 213 ? -15.523 -2.451 15.677 1.00 92.12 213 LEU A O 1
ATOM 1606 N N . GLY A 1 214 ? -16.269 -0.339 15.832 1.00 90.81 214 GLY A N 1
ATOM 1607 C CA . GLY A 1 214 ? -17.492 -0.679 16.568 1.00 90.81 214 GLY A CA 1
ATOM 1608 C C . GLY A 1 214 ? -18.413 -1.613 15.777 1.00 90.81 214 GLY A C 1
ATOM 1609 O O . GLY A 1 214 ? -18.867 -2.635 16.289 1.00 90.81 214 GLY A O 1
ATOM 1610 N N . SER A 1 215 ? -18.623 -1.327 14.487 1.00 91.06 215 SER A N 1
ATOM 1611 C CA . SER A 1 215 ? -19.376 -2.219 13.594 1.00 91.06 215 SER A CA 1
ATOM 1612 C C . SER A 1 215 ? -18.685 -3.570 13.384 1.00 91.06 215 SER A C 1
ATOM 1614 O O . SER A 1 215 ? -19.358 -4.590 13.232 1.00 91.06 215 SER A O 1
ATOM 1616 N N . LEU A 1 216 ? -17.352 -3.606 13.359 1.00 89.50 216 LEU A N 1
ATOM 1617 C CA . LEU A 1 216 ? -16.611 -4.859 13.273 1.00 89.50 216 LEU A CA 1
ATOM 1618 C C . LEU A 1 216 ? -16.751 -5.680 14.564 1.00 89.50 216 LEU A C 1
ATOM 1620 O O . LEU A 1 216 ? -16.919 -6.894 14.476 1.00 89.50 216 LEU A O 1
ATOM 1624 N N . ALA A 1 217 ? -16.728 -5.034 15.733 1.00 89.62 217 ALA A N 1
ATOM 1625 C CA . ALA A 1 217 ? -16.887 -5.682 17.034 1.00 89.62 217 ALA A CA 1
ATOM 1626 C C . ALA A 1 217 ? -18.235 -6.399 17.155 1.00 89.62 217 ALA A C 1
ATOM 1628 O O . ALA A 1 217 ? -18.286 -7.546 17.596 1.00 89.62 217 ALA A O 1
ATOM 1629 N N . SER A 1 218 ? -19.315 -5.759 16.691 1.00 88.44 218 SER A N 1
ATOM 1630 C CA . SER A 1 218 ? -20.648 -6.368 16.688 1.00 88.44 218 SER A CA 1
ATOM 1631 C C . SER A 1 218 ? -20.783 -7.504 15.672 1.00 88.44 218 SER A C 1
ATOM 1633 O O . SER A 1 218 ? -21.481 -8.481 15.934 1.00 88.44 218 SER A O 1
ATOM 1635 N N . ARG A 1 219 ? -20.098 -7.414 14.523 1.00 89.50 219 ARG A N 1
ATOM 1636 C CA . ARG A 1 219 ? -20.144 -8.441 13.469 1.00 89.50 219 ARG A CA 1
ATOM 1637 C C . ARG A 1 219 ? -19.272 -9.665 13.766 1.00 89.50 219 ARG A C 1
ATOM 1639 O O . ARG A 1 219 ? -19.608 -10.759 13.323 1.00 89.50 219 ARG A O 1
ATOM 1646 N N . ALA A 1 220 ? -18.149 -9.487 14.456 1.00 82.50 220 ALA A N 1
ATOM 1647 C CA . ALA A 1 220 ? -17.167 -10.536 14.724 1.00 82.50 220 ALA A CA 1
ATOM 1648 C C . ALA A 1 220 ? -16.634 -10.443 16.169 1.00 82.50 220 ALA A C 1
ATOM 1650 O O . ALA A 1 220 ? -15.476 -10.056 16.379 1.00 82.50 220 ALA A O 1
ATOM 1651 N N . PRO A 1 221 ? -17.459 -10.802 17.172 1.00 80.62 221 PRO A N 1
ATOM 1652 C CA . PRO A 1 221 ? -17.042 -10.768 18.569 1.00 80.62 221 PRO A CA 1
ATOM 1653 C C . PRO A 1 221 ? -15.850 -11.713 18.794 1.00 80.62 221 PRO A C 1
ATOM 1655 O O . PRO A 1 221 ? -15.877 -12.873 18.387 1.00 80.62 221 PRO A O 1
ATOM 1658 N N . GLY A 1 222 ? -14.780 -11.203 19.413 1.00 81.38 222 GLY A N 1
ATOM 1659 C CA . GLY A 1 222 ? -13.575 -11.969 19.767 1.00 81.38 222 GLY A CA 1
ATOM 1660 C C . GLY A 1 222 ? -12.359 -11.801 18.844 1.00 81.38 222 GLY A C 1
ATOM 1661 O O . GLY A 1 222 ? -11.243 -12.090 19.269 1.00 81.38 222 GLY A O 1
ATOM 1662 N N . VAL A 1 223 ? -12.517 -11.266 17.626 1.00 84.31 223 VAL A N 1
ATOM 1663 C CA . VAL A 1 223 ? -11.373 -11.030 16.715 1.00 84.31 223 VAL A CA 1
ATOM 1664 C C . VAL A 1 223 ? -10.570 -9.794 17.125 1.00 84.31 223 VAL A C 1
ATOM 1666 O O . VAL A 1 223 ? -9.340 -9.793 17.072 1.00 84.31 223 VAL A O 1
ATOM 1669 N N . LEU A 1 224 ? -11.265 -8.730 17.527 1.00 85.88 224 LEU A N 1
ATOM 1670 C CA . LEU A 1 224 ? -10.647 -7.450 17.866 1.00 85.88 224 LEU A CA 1
ATOM 1671 C C . LEU A 1 224 ? -9.797 -7.487 19.145 1.00 85.88 224 LEU A C 1
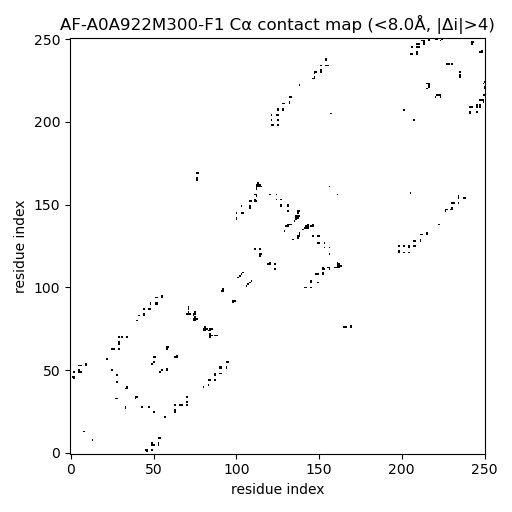ATOM 1673 O O . LEU A 1 224 ? -8.663 -7.019 19.066 1.00 85.88 224 LEU A O 1
ATOM 1677 N N . PRO A 1 225 ? -10.239 -8.066 20.280 1.00 87.31 225 PRO A N 1
ATOM 1678 C CA . PRO A 1 225 ? -9.489 -7.988 21.536 1.00 87.31 225 PRO A CA 1
ATOM 1679 C C . PRO A 1 225 ? -8.039 -8.477 21.430 1.00 87.31 225 PRO A C 1
ATOM 1681 O O . PRO A 1 225 ? -7.118 -7.784 21.856 1.00 87.31 225 PRO A O 1
ATOM 1684 N N . GLN A 1 226 ? -7.810 -9.626 20.781 1.00 87.06 226 GLN A N 1
ATOM 1685 C CA . GLN A 1 226 ? -6.458 -10.172 20.595 1.00 87.06 226 GLN A CA 1
ATOM 1686 C C . GLN A 1 226 ? -5.582 -9.279 19.709 1.00 87.06 226 GLN A C 1
ATOM 1688 O O . GLN A 1 226 ? -4.385 -9.138 19.944 1.00 87.06 226 GLN A O 1
ATOM 1693 N N . ARG A 1 227 ? -6.177 -8.653 18.691 1.00 87.62 227 ARG A N 1
ATOM 1694 C CA . ARG A 1 227 ? -5.459 -7.783 17.755 1.00 87.62 227 ARG A CA 1
ATOM 1695 C C . ARG A 1 227 ? -5.130 -6.429 18.357 1.00 87.62 227 ARG A C 1
ATOM 1697 O O . ARG A 1 227 ? -4.057 -5.902 18.094 1.00 87.62 227 ARG A O 1
ATOM 1704 N N . LEU A 1 228 ? -6.044 -5.889 19.158 1.00 89.25 228 LEU A N 1
ATOM 1705 C CA . LEU A 1 228 ? -5.832 -4.652 19.898 1.00 89.25 228 LEU A CA 1
ATOM 1706 C C . LEU A 1 228 ? -4.772 -4.841 20.984 1.00 89.25 228 LEU A C 1
ATOM 1708 O O . LEU A 1 228 ? -3.945 -3.958 21.169 1.00 89.25 228 LEU A O 1
ATOM 1712 N N . ALA A 1 229 ? -4.735 -6.002 21.644 1.00 88.75 229 ALA A N 1
ATOM 1713 C CA . ALA A 1 229 ? -3.688 -6.336 22.609 1.00 88.75 229 ALA A CA 1
ATOM 1714 C C . ALA A 1 229 ? -2.286 -6.436 21.976 1.00 88.75 229 ALA A C 1
ATOM 1716 O O . ALA A 1 229 ? -1.295 -6.202 22.660 1.00 88.75 229 ALA A O 1
ATOM 1717 N N . ALA A 1 230 ? -2.200 -6.751 20.679 1.00 92.00 230 ALA A N 1
ATOM 1718 C CA . ALA A 1 230 ? -0.944 -6.834 19.932 1.00 92.00 230 ALA A CA 1
ATOM 1719 C C . ALA A 1 230 ? -0.410 -5.471 19.439 1.00 92.00 230 ALA A C 1
ATOM 1721 O O . ALA A 1 230 ? 0.600 -5.437 18.739 1.00 92.00 230 ALA A O 1
ATOM 1722 N N . LEU A 1 231 ? -1.095 -4.365 19.745 1.00 91.62 231 LEU A N 1
ATOM 1723 C CA . LEU A 1 231 ? -0.643 -3.010 19.423 1.00 91.62 231 LEU A CA 1
ATOM 1724 C C . LEU A 1 231 ? 0.359 -2.504 20.469 1.00 91.62 231 LEU A C 1
ATOM 1726 O O . LEU A 1 231 ? 0.233 -2.801 21.665 1.00 91.62 231 LEU A O 1
ATOM 1730 N N . ASP A 1 232 ? 1.287 -1.656 20.036 1.00 93.62 232 ASP A N 1
ATOM 1731 C CA . ASP A 1 232 ? 2.201 -0.961 20.935 1.00 93.62 232 ASP A CA 1
ATOM 1732 C C . ASP A 1 232 ? 1.437 0.005 21.859 1.00 93.62 232 ASP A C 1
ATOM 1734 O O . ASP A 1 232 ? 0.365 0.524 21.532 1.00 93.62 232 ASP A O 1
ATOM 1738 N N . GLU A 1 233 ? 1.988 0.242 23.052 1.00 91.12 233 GLU A N 1
ATOM 1739 C CA . GLU A 1 233 ? 1.369 1.068 24.098 1.00 91.12 233 GLU A CA 1
ATOM 1740 C C . GLU A 1 233 ? 0.904 2.468 23.628 1.00 91.12 233 GLU A C 1
ATOM 1742 O O . GLU A 1 233 ? -0.257 2.796 23.889 1.00 91.12 233 GLU A O 1
ATOM 1747 N N . PRO A 1 234 ? 1.705 3.283 22.904 1.00 93.06 234 PRO A N 1
ATOM 1748 C CA . PRO A 1 234 ? 1.257 4.613 22.475 1.00 93.06 234 PRO A CA 1
ATOM 1749 C C . PRO A 1 234 ? 0.054 4.550 21.523 1.00 93.06 234 PRO A C 1
ATOM 1751 O O . PRO A 1 234 ? -0.893 5.325 21.659 1.00 93.06 234 PRO A O 1
ATOM 1754 N N . HIS A 1 235 ? 0.037 3.588 20.597 1.00 93.88 235 HIS A N 1
ATOM 1755 C CA . HIS A 1 235 ? -1.075 3.407 19.664 1.00 93.88 235 HIS A CA 1
ATOM 1756 C C . HIS A 1 235 ? -2.329 2.881 20.365 1.00 93.88 235 HIS A C 1
ATOM 1758 O O . HIS A 1 235 ? -3.436 3.292 20.014 1.00 93.88 235 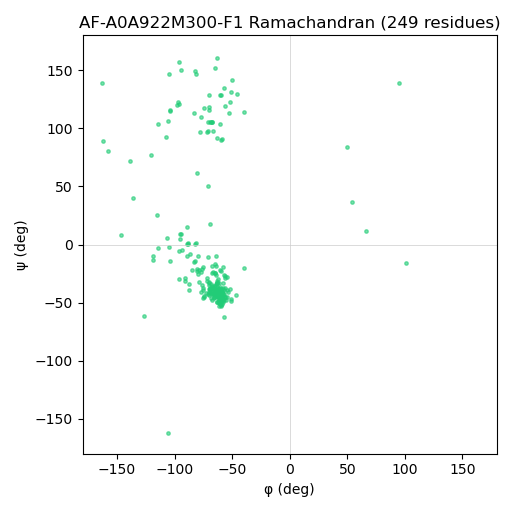HIS A O 1
ATOM 1764 N N . ARG A 1 236 ? -2.185 2.022 21.386 1.00 92.06 236 ARG A N 1
ATOM 1765 C CA . ARG A 1 236 ? -3.319 1.594 22.226 1.00 92.06 236 ARG A CA 1
ATOM 1766 C C . ARG A 1 236 ? -3.962 2.768 22.951 1.00 92.06 236 ARG A C 1
ATOM 1768 O O . ARG A 1 236 ? -5.187 2.853 22.966 1.00 92.06 236 ARG A O 1
ATOM 1775 N N . GLN A 1 237 ? -3.162 3.668 23.517 1.00 92.62 237 GLN A N 1
ATOM 1776 C CA . GLN A 1 237 ? -3.665 4.842 24.233 1.00 92.62 237 GLN A CA 1
ATOM 1777 C C . GLN A 1 237 ? -4.397 5.811 23.297 1.00 92.62 237 GLN A C 1
ATOM 1779 O O . GLN A 1 237 ? -5.520 6.216 23.602 1.00 92.62 237 GLN A O 1
ATOM 1784 N N . ALA A 1 238 ? -3.817 6.114 22.131 1.00 93.75 238 ALA A N 1
ATOM 1785 C CA . ALA A 1 238 ? -4.464 6.947 21.114 1.00 93.75 238 ALA A CA 1
ATOM 1786 C C . ALA A 1 238 ? -5.806 6.345 20.664 1.00 93.75 238 ALA A C 1
ATOM 1788 O O . ALA A 1 238 ? -6.832 7.024 20.650 1.00 93.75 238 ALA A O 1
ATOM 1789 N N . LEU A 1 239 ? -5.835 5.036 20.395 1.00 92.75 239 LEU A N 1
ATOM 1790 C CA . LEU A 1 239 ? -7.065 4.353 20.006 1.00 92.75 239 LEU A CA 1
ATOM 1791 C C . LEU A 1 239 ? -8.132 4.392 21.108 1.00 92.75 239 LEU A C 1
ATOM 1793 O O . LEU A 1 239 ? -9.298 4.645 20.812 1.00 92.75 239 LEU A O 1
ATOM 1797 N N . GLN A 1 240 ? -7.760 4.162 22.371 1.00 91.12 240 GLN A N 1
ATOM 1798 C CA . GLN A 1 240 ? -8.692 4.269 23.500 1.00 91.12 240 GLN A CA 1
ATOM 1799 C C . GLN A 1 240 ? -9.277 5.678 23.612 1.00 91.12 240 GLN A C 1
ATOM 1801 O O . GLN A 1 240 ? -10.479 5.823 23.836 1.00 91.12 240 GLN A O 1
ATOM 1806 N N . HIS A 1 241 ? -8.455 6.711 23.410 1.00 92.88 241 HIS A N 1
ATOM 1807 C CA . HIS A 1 241 ? -8.930 8.088 23.378 1.00 92.88 241 HIS A CA 1
ATOM 1808 C C . HIS A 1 241 ? -9.980 8.290 22.278 1.00 92.88 241 HIS A C 1
ATOM 1810 O O . HIS A 1 241 ? -11.064 8.789 22.569 1.00 92.88 241 HIS A O 1
ATOM 1816 N N . TYR A 1 242 ? -9.725 7.821 21.052 1.00 92.94 242 TYR A N 1
ATOM 1817 C CA . TYR A 1 242 ? -10.692 7.932 19.955 1.00 92.94 242 TYR A CA 1
ATOM 1818 C C . TYR A 1 242 ? -12.013 7.223 20.265 1.00 92.94 242 TYR A C 1
ATOM 1820 O O . TYR A 1 242 ? -13.085 7.795 20.079 1.00 92.94 242 TYR A O 1
ATOM 1828 N N . LEU A 1 243 ? -11.955 5.986 20.764 1.00 90.94 243 LEU A N 1
ATOM 1829 C CA . LEU A 1 243 ? -13.154 5.208 21.088 1.00 90.94 243 LEU A CA 1
ATOM 1830 C C . LEU A 1 243 ? -14.002 5.890 22.165 1.00 90.94 243 LEU A C 1
ATOM 1832 O O . LEU A 1 243 ? -15.226 5.929 22.039 1.00 90.94 243 LEU A O 1
ATOM 1836 N N . ASN A 1 244 ? -13.360 6.491 23.168 1.00 91.44 244 ASN A N 1
ATOM 1837 C CA . ASN A 1 244 ? -14.043 7.270 24.197 1.00 91.44 244 ASN A CA 1
ATOM 1838 C C . ASN A 1 244 ? -14.684 8.538 23.618 1.00 91.44 244 ASN A C 1
ATOM 1840 O O . ASN A 1 244 ? -15.853 8.807 23.894 1.00 91.44 244 ASN A O 1
ATOM 1844 N N . THR A 1 245 ? -13.960 9.282 22.779 1.00 92.69 245 THR A N 1
ATOM 1845 C CA . THR A 1 245 ? -14.448 10.523 22.156 1.00 92.69 245 THR A CA 1
ATOM 1846 C C . THR A 1 245 ? -15.706 10.292 21.316 1.00 92.69 245 THR A C 1
ATOM 1848 O O . THR A 1 245 ? -16.655 11.066 21.415 1.00 92.69 245 THR A O 1
ATOM 1851 N N . TYR A 1 246 ? -15.770 9.194 20.556 1.00 91.69 246 TYR A N 1
ATOM 1852 C CA . TYR A 1 246 ? -16.949 8.845 19.747 1.00 91.69 246 TYR A CA 1
ATOM 1853 C C . TYR A 1 246 ? -17.930 7.894 20.449 1.00 91.69 246 TYR A C 1
ATOM 1855 O O . TYR A 1 246 ? -18.874 7.421 19.819 1.00 91.69 246 TYR A O 1
ATOM 1863 N N . SER A 1 247 ? -17.743 7.618 21.746 1.00 87.81 247 SER A N 1
ATOM 1864 C CA . SER A 1 247 ? -18.612 6.739 22.549 1.00 87.81 247 SER A CA 1
ATOM 1865 C C . SER A 1 247 ? -18.826 5.338 21.945 1.00 87.81 247 SER A C 1
ATOM 1867 O O . SER A 1 247 ? -19.911 4.763 22.043 1.00 87.81 247 SER A O 1
ATOM 1869 N N . VAL A 1 248 ? -17.790 4.769 21.322 1.00 86.88 248 VAL A N 1
ATOM 1870 C CA . VAL A 1 248 ? -17.827 3.430 20.718 1.00 86.88 248 VAL A CA 1
ATOM 1871 C C . VAL A 1 248 ? -17.256 2.404 21.691 1.00 86.88 248 VAL A C 1
ATOM 1873 O O . VAL A 1 248 ? -16.089 2.475 22.065 1.00 86.88 248 VAL A O 1
ATOM 1876 N N . GLN A 1 249 ? -18.057 1.402 22.058 1.00 76.31 249 GLN A N 1
ATOM 1877 C CA . GLN A 1 249 ? -17.601 0.292 22.896 1.00 76.31 249 GLN A CA 1
ATOM 1878 C C . GLN A 1 249 ? -17.213 -0.916 22.040 1.00 76.31 249 GLN A C 1
ATOM 1880 O O . GLN A 1 249 ? -18.020 -1.434 21.269 1.00 76.31 249 GLN A O 1
ATOM 1885 N N . ILE A 1 250 ? -15.966 -1.364 22.188 1.00 76.31 250 ILE A N 1
ATOM 1886 C CA . ILE A 1 250 ? -15.448 -2.602 21.602 1.00 76.31 250 ILE A CA 1
ATOM 1887 C C . ILE A 1 250 ? -15.333 -3.598 22.760 1.00 76.31 250 ILE A C 1
ATOM 1889 O O . ILE A 1 250 ? -14.490 -3.404 23.633 1.00 76.31 250 ILE A O 1
ATOM 1893 N N . CYS A 1 251 ? -16.232 -4.586 22.812 1.00 56.91 251 CYS A N 1
ATOM 1894 C CA . CYS A 1 251 ? -16.246 -5.629 23.845 1.00 56.91 251 CYS A CA 1
ATOM 1895 C C . CYS A 1 251 ? -15.042 -6.575 23.747 1.00 56.91 251 CYS A C 1
ATOM 1897 O O . CYS A 1 251 ? -14.643 -6.916 22.606 1.00 56.91 251 CYS A O 1
#

Radius of gyration: 21.78 Å; Cα contacts (8 Å, |Δi|>4): 201; chains: 1; bounding box: 42×48×55 Å

InterPro domains:
  IPR005043 Exportin-2, C-terminal [PF03378] (1-96)
  IPR005043 Exportin-2, C-terminal [PF03378] (98-242)
  IPR011989 Armadillo-like helical [G3DSA:1.25.10.10] (1-246)
  IPR016024 Armadillo-type fold [SSF48371] (24-182)

Secondary structure (DSSP, 8-state):
-HHHHHHHHHSS----THHHHHHTTHHHHT-GGGGSSHHHHHHHHHHHHHHHHH-HHHHHHTTTHHHHHHHHHHHHHSTTTHHHHHHHHHHHHHH-TTHHHHHIIIIIHHHGGG--SHHHHHHHHHHHHHHHHH-HHHHHSTTGGGHHHHHHHHHHHHHS----PPPTT---------SS--------GGG------TTTT-S-HHHHHHHHHHHHHHHSTTHHHHHHHTS-HHHHHHHHHHHHHTT----

Foldseek 3Di:
DLLVVLVVCLPDPDDDPVVVVLLVCLVVLLDVVQVLDPVSQVVSLSNLLSCCQRVVVSCVVVPCVVSLVVSLVVQCLDPVRPVSSVVSVVSNVVRPVPCPLVCLVPPLLVCLLQQDDPLRLLVSLLVLLCCLQPPVCCQPNPNVVCNQSSLLSSLCSVVPHRDPDHDPPPPPPPPPPDPDDDDDDDDDPPPPPPPPSPCPVPPDSLLVNLVSLLVSLVVDPPRPPVSLVPHDPVSNVSNVVSNVVNVRDRD

Solvent-accessible surface area (backbone atoms only — not comparable to full-atom values): 14816 Å² total; per-residue (Å²): 109,71,39,57,54,49,55,69,52,54,78,48,98,65,94,51,76,65,64,58,59,57,55,68,43,52,72,60,73,57,34,69,82,60,67,74,44,76,87,39,42,67,64,50,49,51,37,51,40,37,41,47,72,60,36,47,66,59,45,61,75,66,66,46,55,66,44,53,50,50,50,35,53,60,23,55,74,33,88,91,37,26,70,58,20,52,53,42,50,52,47,44,50,74,62,35,84,79,43,53,55,56,40,44,66,71,41,50,40,70,48,49,40,50,48,61,59,78,66,52,38,45,49,51,45,51,51,49,44,45,44,66,54,67,32,62,48,37,67,77,37,94,36,34,83,49,43,38,57,46,50,46,38,52,50,46,51,73,77,44,76,61,52,79,83,76,64,94,80,68,73,69,76,78,72,73,72,69,97,68,81,83,83,77,82,79,77,62,85,90,67,69,71,88,72,69,67,93,54,74,89,54,87,49,58,66,61,50,40,38,52,40,50,30,56,34,35,75,74,43,76,71,62,54,55,64,43,57,69,65,39,58,70,71,55,44,51,53,49,52,51,49,23,59,75,71,70,44,74,70,116